Protein AF-A0A357QHJ6-F1 (afdb_monomer_lite)

Foldseek 3Di:
DVVVVVVVVVVVVVVVVVLVVQLVVLQVVLVVCVVVLNLVSSLVSLVSSCVSPPPPLSSLLSNLVSCVSVVVLVVSLVSLVVNVVVDPQLQSLLSSLLVNLVSCVSVLVLVSNLVSLVSSCVSVVPDPVSVVSNVVSVVVVVVVVVVVVVVVVVVVVVVVVVVVVVVVVVVVVVVLPPADQQCPLSAGLVVQQPPDVVHRDQLCPPVDGQSNDQQRVPLPDGPSVQQPDDNPRGDQQCPPPDHRSSDQCSVPPPHGPNRDPPDDDPPPCDPVNVVVVVVVVVVVVVVVVVVVVVVVVVVVVVPPPDDD

pLDDT: mean 79.88, std 16.71, range [33.72, 98.81]

Secondary structure (DSSP, 8-state):
-HHHHHHHHHHHHHHHHHHHHHHHHHHHHHHHHHHTT-HHHHHHHHHHHHHHSTT-HHHHHHHHHHHHHTT-HHHHHHHHHHHHTT---HHHHHHHHHHHHHHHHHTT-HHHHHHHHHHHHHH-TT-HHHHHHHHHHHHHHHHHHHHHHHHHHHHHHHHHHHHHHHHHHHHHHHHS--S--SS-SSS-HHHHTTT-TTS---SS-SSS-GGG-SSSS-SSS-HHHHS-S-TTS---SS-SSS-GGG-TTTT-SSS-GGG-TTS-------HHHHHHHHHHHHHHHHHHHHHHHHHHHHHHHTTS----

Radius of gyration: 40.98 Å; chains: 1; bounding box: 94×73×109 Å

Structure (mmCIF, N/CA/C/O backbone):
data_AF-A0A357QHJ6-F1
#
_entry.id   AF-A0A357QHJ6-F1
#
loop_
_atom_site.group_PDB
_atom_site.id
_atom_site.type_symbol
_atom_site.label_atom_id
_atom_site.label_alt_id
_atom_site.label_comp_id
_atom_site.label_asym_id
_atom_site.label_entity_id
_atom_site.label_seq_id
_atom_site.pdbx_PDB_ins_code
_atom_site.Cartn_x
_atom_site.Cartn_y
_atom_site.Cartn_z
_atom_site.occupancy
_atom_site.B_iso_or_equiv
_atom_site.auth_seq_id
_atom_site.auth_comp_id
_atom_site.auth_asym_id
_atom_site.auth_atom_id
_atom_site.pdbx_PDB_model_num
ATOM 1 N N . MET A 1 1 ? 52.904 4.793 -40.385 1.00 62.16 1 MET A N 1
ATOM 2 C CA . MET A 1 1 ? 52.151 4.648 -39.116 1.00 62.16 1 MET A CA 1
ATOM 3 C C . MET A 1 1 ? 50.707 5.133 -39.226 1.00 62.16 1 MET A C 1
ATOM 5 O O . MET A 1 1 ? 49.830 4.378 -38.830 1.00 62.16 1 MET A O 1
ATOM 9 N N . ALA A 1 2 ? 50.436 6.281 -39.861 1.00 68.69 2 ALA A N 1
ATOM 10 C CA . ALA A 1 2 ? 49.073 6.803 -40.048 1.00 68.69 2 ALA A CA 1
ATOM 11 C C . ALA A 1 2 ? 48.086 5.807 -40.700 1.00 68.69 2 ALA A C 1
ATOM 13 O O . ALA A 1 2 ? 46.990 5.613 -40.194 1.00 68.69 2 ALA A O 1
ATOM 14 N N . MET A 1 3 ? 48.478 5.091 -41.762 1.00 70.38 3 MET A N 1
ATOM 15 C CA . MET A 1 3 ? 47.578 4.156 -42.465 1.00 70.38 3 MET A CA 1
ATOM 16 C C . MET A 1 3 ? 47.103 2.976 -41.588 1.00 70.38 3 MET A C 1
ATOM 18 O O . MET A 1 3 ? 45.950 2.571 -41.680 1.00 70.38 3 MET A O 1
ATOM 22 N N . LYS A 1 4 ? 47.947 2.470 -40.671 1.00 66.50 4 LYS A N 1
ATOM 23 C CA . LYS A 1 4 ? 47.555 1.425 -39.703 1.00 66.50 4 LYS A CA 1
ATOM 24 C C . LYS A 1 4 ? 46.613 1.964 -38.619 1.00 66.50 4 LYS A C 1
ATOM 26 O O . LYS A 1 4 ? 45.726 1.236 -38.194 1.00 66.50 4 LYS A O 1
ATOM 31 N N . GLN A 1 5 ? 46.767 3.228 -38.213 1.00 63.03 5 GLN A N 1
ATOM 32 C CA . GLN A 1 5 ? 45.851 3.889 -37.273 1.00 63.03 5 GLN A CA 1
ATOM 33 C C . GLN A 1 5 ? 44.469 4.122 -37.898 1.00 63.03 5 GLN A C 1
ATOM 35 O O . GLN A 1 5 ? 43.466 3.855 -37.249 1.00 63.03 5 GLN A O 1
ATOM 40 N N . TRP A 1 6 ? 44.399 4.521 -39.172 1.00 74.12 6 TRP A N 1
ATOM 41 C CA . TRP A 1 6 ? 43.128 4.657 -39.895 1.00 74.12 6 TRP A CA 1
ATOM 42 C C . TRP A 1 6 ? 42.416 3.318 -40.096 1.00 74.12 6 TRP A C 1
ATOM 44 O O . TRP A 1 6 ? 41.213 3.243 -39.874 1.00 74.12 6 TRP A O 1
ATOM 54 N N . ILE A 1 7 ? 43.145 2.247 -40.431 1.00 74.31 7 ILE A N 1
ATOM 55 C CA . ILE A 1 7 ? 42.564 0.896 -40.513 1.00 74.31 7 ILE A CA 1
ATOM 56 C C . ILE A 1 7 ? 42.003 0.472 -39.151 1.00 74.31 7 ILE A C 1
ATOM 58 O O . ILE A 1 7 ? 40.883 -0.017 -39.093 1.00 74.31 7 ILE A O 1
ATOM 62 N N . PHE A 1 8 ? 42.724 0.716 -38.052 1.00 71.25 8 PHE A N 1
ATOM 63 C CA . PHE A 1 8 ? 42.257 0.373 -36.704 1.00 71.25 8 PHE A CA 1
ATOM 64 C C . PHE A 1 8 ? 41.020 1.184 -36.279 1.00 71.25 8 PHE A C 1
ATOM 66 O O . PHE A 1 8 ? 40.093 0.630 -35.695 1.00 71.25 8 PHE A O 1
ATOM 73 N N . ILE A 1 9 ? 40.964 2.477 -36.623 1.00 70.69 9 ILE A N 1
ATOM 74 C CA . ILE A 1 9 ? 39.802 3.348 -36.374 1.00 70.69 9 ILE A CA 1
ATOM 75 C C . ILE A 1 9 ? 38.593 2.901 -37.212 1.00 70.69 9 ILE A C 1
ATOM 77 O O . ILE A 1 9 ? 37.491 2.797 -36.682 1.00 70.69 9 ILE A O 1
ATOM 81 N N . ILE A 1 10 ? 38.780 2.568 -38.492 1.00 70.19 10 ILE A N 1
ATOM 82 C CA . ILE A 1 10 ? 37.709 2.059 -39.367 1.00 70.19 10 ILE A CA 1
ATOM 83 C C . ILE A 1 10 ? 37.192 0.698 -38.867 1.00 70.19 10 ILE A C 1
ATOM 85 O O . ILE A 1 10 ? 35.985 0.451 -38.871 1.00 70.19 10 ILE A O 1
ATOM 89 N N . LEU A 1 11 ? 38.080 -0.172 -38.379 1.00 63.56 11 LEU A N 1
ATOM 90 C CA . LEU A 1 11 ? 37.726 -1.487 -37.834 1.00 63.56 11 LEU A CA 1
ATOM 91 C C . LEU A 1 11 ? 36.981 -1.368 -36.485 1.00 63.56 11 LEU A C 1
ATOM 93 O O . LEU A 1 11 ? 36.011 -2.082 -36.252 1.00 63.56 11 LEU A O 1
ATOM 97 N N . MET A 1 12 ? 37.339 -0.389 -35.646 1.00 60.22 12 MET A N 1
ATOM 98 C CA . MET A 1 12 ? 36.580 -0.008 -3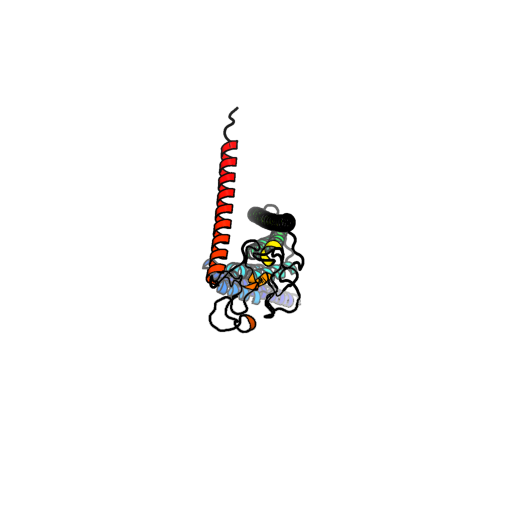4.441 1.00 60.22 12 MET A CA 1
ATOM 99 C C . MET A 1 12 ? 35.186 0.562 -34.766 1.00 60.22 12 MET A C 1
ATOM 101 O O . MET A 1 12 ? 34.197 0.166 -34.151 1.00 60.22 12 MET A O 1
ATOM 105 N N . ILE A 1 13 ? 35.075 1.465 -35.748 1.00 60.78 13 ILE A N 1
ATOM 106 C CA . ILE A 1 13 ? 33.793 2.083 -36.143 1.00 60.78 13 ILE A CA 1
ATOM 107 C C . ILE A 1 13 ? 32.835 1.039 -36.738 1.00 60.78 13 ILE A C 1
ATOM 109 O O . ILE A 1 13 ? 31.635 1.047 -36.444 1.00 60.78 13 ILE A O 1
ATOM 113 N N . THR A 1 14 ? 33.351 0.114 -37.548 1.00 61.22 14 THR A N 1
ATOM 114 C CA . THR A 1 14 ? 32.551 -0.979 -38.122 1.00 61.22 14 THR A CA 1
ATOM 115 C C . THR A 1 14 ? 32.105 -1.981 -37.057 1.00 61.22 14 THR A C 1
ATOM 117 O O . THR A 1 14 ? 30.937 -2.364 -37.067 1.00 61.22 14 THR A O 1
ATOM 120 N N . ALA A 1 15 ? 32.954 -2.318 -36.079 1.00 60.72 15 ALA A N 1
ATOM 121 C CA . ALA A 1 15 ? 32.565 -3.157 -34.944 1.00 60.72 15 ALA A CA 1
ATOM 122 C C . ALA A 1 15 ? 31.432 -2.524 -34.109 1.00 60.72 15 ALA A C 1
ATOM 124 O O . ALA A 1 15 ? 30.408 -3.169 -33.889 1.00 60.72 15 ALA A O 1
ATOM 125 N N . CYS A 1 16 ? 31.538 -1.239 -33.738 1.00 58.19 16 CYS A N 1
ATOM 126 C CA . CYS A 1 16 ? 30.470 -0.521 -33.020 1.00 58.19 16 CYS A CA 1
ATOM 127 C C . CYS A 1 16 ? 29.138 -0.484 -33.792 1.00 58.19 16 CYS A C 1
ATOM 129 O O . CYS A 1 16 ? 28.062 -0.545 -33.195 1.00 58.19 16 CYS A O 1
ATOM 131 N N . SER A 1 17 ? 29.201 -0.409 -35.124 1.00 60.88 17 SER A N 1
ATOM 132 C CA . SER A 1 17 ? 28.013 -0.360 -35.982 1.00 60.88 17 SER A CA 1
ATOM 133 C C . SER A 1 17 ? 27.247 -1.687 -36.013 1.00 60.88 17 SER A C 1
ATOM 135 O O . SER A 1 17 ? 26.026 -1.676 -36.145 1.00 60.88 17 SER A O 1
ATOM 137 N N . VAL A 1 18 ? 27.936 -2.823 -35.860 1.00 63.22 18 VAL A N 1
ATOM 138 C CA . VAL A 1 18 ? 27.316 -4.158 -35.863 1.00 63.22 18 VAL A CA 1
ATOM 139 C C . VAL A 1 18 ? 26.627 -4.453 -34.524 1.00 63.22 18 VAL A C 1
ATOM 141 O O . VAL A 1 18 ? 25.472 -4.875 -34.526 1.00 63.22 18 VAL A O 1
ATOM 144 N N . PHE A 1 19 ? 27.260 -4.141 -33.385 1.00 61.75 19 PHE A N 1
ATOM 145 C CA . PHE A 1 19 ? 26.634 -4.307 -32.059 1.00 61.75 19 PHE A CA 1
ATOM 146 C C . PHE A 1 19 ? 25.349 -3.475 -31.912 1.00 61.75 19 PHE A C 1
ATOM 148 O O . PHE A 1 19 ? 24.326 -3.968 -31.437 1.00 61.75 19 PHE A O 1
ATOM 155 N N . SER A 1 20 ? 25.348 -2.237 -32.420 1.00 71.69 20 SER A N 1
ATOM 156 C CA . SER A 1 20 ? 24.156 -1.376 -32.400 1.00 71.69 20 SER A CA 1
ATOM 157 C C . SER A 1 20 ? 22.982 -1.917 -33.236 1.00 71.69 20 SER A C 1
ATOM 159 O O . SER A 1 20 ? 21.839 -1.521 -32.995 1.00 71.69 20 SER A O 1
ATOM 161 N N . GLN A 1 21 ? 23.226 -2.791 -34.220 1.00 79.25 21 GLN A N 1
ATOM 162 C CA . GLN A 1 21 ? 22.167 -3.391 -35.041 1.00 79.25 21 GLN A CA 1
ATOM 163 C C . GLN A 1 21 ? 21.488 -4.575 -34.341 1.00 79.25 21 GLN A C 1
ATOM 165 O O . GLN A 1 21 ? 20.266 -4.718 -34.446 1.00 79.25 21 GLN A O 1
ATOM 170 N N . TY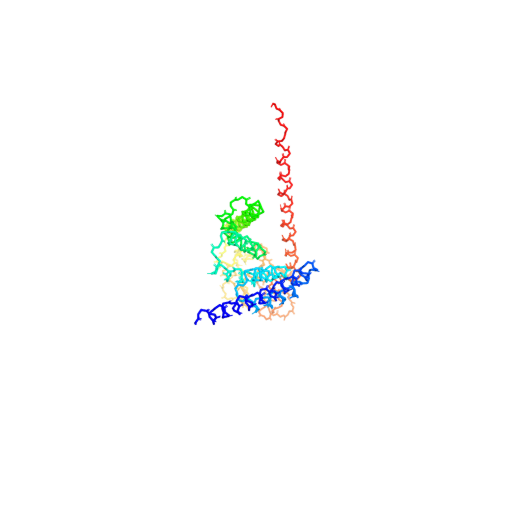R A 1 22 ? 22.246 -5.395 -33.605 1.00 86.19 22 TYR A N 1
ATOM 171 C CA . TYR A 1 22 ? 21.694 -6.529 -32.855 1.00 86.19 22 TYR A CA 1
ATOM 172 C C . TYR A 1 22 ? 20.843 -6.073 -31.664 1.00 86.19 22 TYR A C 1
ATOM 174 O O . TYR A 1 22 ? 19.712 -6.545 -31.533 1.00 86.19 22 TYR A O 1
ATOM 182 N N . GLU A 1 23 ? 21.305 -5.077 -30.894 1.00 93.06 23 GLU A N 1
ATOM 183 C CA . GLU A 1 23 ? 20.512 -4.417 -29.840 1.00 93.06 23 GLU A CA 1
ATOM 184 C C . GLU A 1 23 ? 19.134 -3.998 -30.378 1.00 93.06 23 GLU A C 1
ATOM 186 O O . GLU A 1 23 ? 18.089 -4.416 -29.876 1.00 93.06 23 GLU A O 1
ATOM 191 N N . ARG A 1 24 ? 19.124 -3.196 -31.449 1.00 94.81 24 ARG A N 1
ATOM 192 C CA . ARG A 1 24 ? 17.893 -2.628 -32.008 1.00 94.81 24 ARG A CA 1
ATOM 193 C C . ARG A 1 24 ? 16.955 -3.712 -32.546 1.00 94.81 24 ARG A C 1
ATOM 195 O O . ARG A 1 24 ? 15.738 -3.596 -32.418 1.00 94.81 24 ARG A O 1
ATOM 202 N N . LYS A 1 25 ? 17.502 -4.791 -33.117 1.00 96.75 25 LYS A N 1
ATOM 203 C CA . LYS A 1 25 ? 16.719 -5.953 -33.560 1.00 96.75 25 LYS A CA 1
ATOM 204 C C . LYS A 1 25 ? 15.999 -6.622 -32.389 1.00 96.75 25 LYS A C 1
ATOM 206 O O . LYS A 1 25 ? 14.823 -6.959 -32.526 1.00 96.75 25 LYS A O 1
ATOM 211 N N . TYR A 1 26 ? 16.680 -6.818 -31.262 1.00 98.25 26 TYR A N 1
ATOM 212 C CA . TYR A 1 26 ? 16.070 -7.404 -30.071 1.00 98.25 26 TYR A CA 1
ATOM 213 C C . TYR A 1 26 ? 15.054 -6.467 -29.414 1.00 98.25 26 TYR A C 1
ATOM 215 O O . TYR A 1 26 ? 13.971 -6.934 -29.071 1.00 98.25 26 TYR A O 1
ATOM 223 N N . ILE A 1 27 ? 15.323 -5.158 -29.350 1.00 98.19 27 ILE A N 1
ATOM 224 C CA . ILE A 1 27 ? 14.338 -4.160 -28.893 1.00 98.19 27 ILE A CA 1
ATOM 225 C C . ILE A 1 27 ? 13.070 -4.225 -29.748 1.00 98.19 27 ILE A C 1
ATOM 227 O O . ILE A 1 27 ? 11.980 -4.353 -29.204 1.00 98.19 27 ILE A O 1
ATOM 231 N N . ASN A 1 28 ? 13.193 -4.219 -31.078 1.00 98.19 28 ASN A N 1
ATOM 232 C CA . ASN A 1 28 ? 12.030 -4.273 -31.967 1.00 98.19 28 ASN A CA 1
ATOM 233 C C . ASN A 1 28 ? 11.194 -5.543 -31.761 1.00 98.19 28 ASN A C 1
ATOM 235 O O . ASN A 1 28 ? 9.967 -5.467 -31.730 1.00 98.19 28 ASN A O 1
ATOM 239 N N . LYS A 1 29 ? 11.849 -6.700 -31.585 1.00 98.44 29 LYS A N 1
ATOM 240 C CA . LYS A 1 29 ? 11.155 -7.951 -31.247 1.00 98.44 29 LYS A CA 1
ATOM 241 C C . LYS A 1 29 ? 10.467 -7.862 -29.889 1.00 98.44 29 LYS A C 1
ATOM 243 O O . LYS A 1 29 ? 9.306 -8.236 -29.784 1.00 98.44 29 LYS A O 1
ATOM 248 N N . GLY A 1 30 ? 11.147 -7.342 -28.869 1.00 98.56 30 GLY A N 1
ATOM 249 C CA . GLY A 1 30 ? 10.549 -7.123 -27.553 1.00 98.56 30 GLY A CA 1
ATOM 250 C C . GLY A 1 30 ? 9.297 -6.250 -27.637 1.00 98.56 30 GLY A C 1
ATOM 251 O O . GLY A 1 30 ? 8.257 -6.622 -27.102 1.00 98.56 30 GLY A O 1
ATOM 252 N N . THR A 1 31 ? 9.353 -5.156 -28.400 1.00 98.44 31 THR A N 1
ATOM 253 C CA . THR A 1 31 ? 8.215 -4.255 -28.636 1.00 98.44 31 THR A CA 1
ATOM 254 C C . THR A 1 31 ? 7.070 -4.954 -29.362 1.00 98.44 31 THR A C 1
ATOM 256 O O . THR A 1 31 ? 5.906 -4.732 -29.034 1.00 98.44 31 THR A O 1
ATOM 259 N N . GLU A 1 32 ? 7.371 -5.837 -30.316 1.00 98.56 32 GLU A N 1
ATOM 260 C CA . GLU A 1 32 ? 6.359 -6.652 -30.990 1.00 98.56 32 GLU A CA 1
ATOM 261 C C . GLU A 1 32 ? 5.598 -7.546 -29.998 1.00 98.56 32 GLU A C 1
ATOM 263 O O . GLU A 1 32 ? 4.366 -7.537 -29.991 1.00 98.56 32 GLU A O 1
ATOM 268 N N . TYR A 1 33 ? 6.308 -8.281 -29.136 1.00 98.75 33 TYR A N 1
ATOM 269 C CA . TYR A 1 33 ? 5.683 -9.115 -28.100 1.00 98.75 33 TYR A CA 1
ATOM 270 C C . TYR A 1 33 ? 4.936 -8.277 -27.058 1.00 98.75 33 TYR A C 1
ATOM 272 O O . TYR A 1 33 ? 3.811 -8.616 -26.692 1.00 98.75 33 TYR A O 1
ATOM 280 N N . TYR A 1 34 ? 5.498 -7.134 -26.659 1.00 98.38 34 TYR A N 1
ATOM 281 C CA . TYR A 1 34 ? 4.863 -6.205 -25.726 1.00 98.38 34 TYR A CA 1
ATOM 282 C C . TYR A 1 34 ? 3.515 -5.710 -26.263 1.00 98.38 34 TYR A C 1
ATOM 284 O O . TYR A 1 34 ? 2.516 -5.721 -25.548 1.00 98.38 34 TYR A O 1
ATOM 292 N N . ASN A 1 35 ? 3.454 -5.344 -27.546 1.00 97.88 35 ASN A N 1
ATOM 293 C CA . ASN A 1 35 ? 2.220 -4.898 -28.196 1.00 97.88 35 ASN A CA 1
ATOM 294 C C . ASN A 1 35 ? 1.188 -6.025 -28.364 1.00 97.88 35 ASN A C 1
ATOM 296 O O . ASN A 1 35 ? -0.008 -5.749 -28.413 1.00 97.88 35 ASN A O 1
ATOM 300 N N . LYS A 1 36 ? 1.632 -7.287 -28.426 1.00 98.38 36 LYS A N 1
ATOM 301 C CA . LYS A 1 36 ? 0.752 -8.470 -28.388 1.00 98.38 36 LYS A CA 1
ATOM 302 C C . LYS A 1 36 ? 0.259 -8.805 -26.974 1.00 98.38 36 LYS A C 1
ATOM 304 O O . LYS A 1 36 ? -0.586 -9.683 -26.832 1.00 98.38 36 LYS A O 1
ATOM 309 N N . GLY A 1 37 ? 0.773 -8.129 -25.944 1.00 96.50 37 GLY A N 1
ATOM 310 C CA . GLY A 1 37 ? 0.470 -8.407 -24.540 1.00 96.50 37 GLY A CA 1
ATOM 311 C C . GLY A 1 37 ? 1.278 -9.557 -23.934 1.00 96.50 37 GLY A C 1
ATOM 312 O O . GLY A 1 37 ? 1.069 -9.901 -22.774 1.00 96.50 37 GLY A O 1
ATOM 313 N N . ASP A 1 38 ? 2.218 -10.144 -24.680 1.00 98.44 38 ASP A N 1
ATOM 314 C CA . ASP A 1 38 ? 3.123 -11.170 -24.162 1.00 98.44 38 ASP A CA 1
ATOM 315 C C . ASP A 1 38 ? 4.344 -10.502 -23.524 1.00 98.44 38 ASP A C 1
ATOM 317 O O . ASP A 1 38 ? 5.435 -10.385 -24.091 1.00 98.44 38 ASP A O 1
ATOM 321 N N . PHE A 1 39 ? 4.119 -9.980 -22.323 1.00 98.25 39 PHE A N 1
ATOM 322 C CA . PHE A 1 39 ? 5.106 -9.184 -21.603 1.00 98.25 39 PHE A CA 1
ATOM 323 C C . PHE A 1 39 ? 6.309 -10.005 -21.130 1.00 98.25 39 PHE A C 1
ATOM 325 O O . PHE A 1 39 ? 7.402 -9.458 -20.997 1.00 98.25 39 PHE A O 1
ATOM 332 N N . LYS A 1 40 ? 6.139 -11.316 -20.927 1.00 98.62 40 LYS A N 1
ATOM 333 C CA . LYS A 1 40 ? 7.227 -12.209 -20.519 1.00 98.62 40 LYS A CA 1
ATOM 334 C C . LYS A 1 40 ? 8.214 -12.434 -21.666 1.00 98.62 40 LYS A C 1
ATOM 336 O O . LYS A 1 40 ? 9.426 -12.332 -21.470 1.00 98.62 40 LYS A O 1
ATOM 341 N N . GLU A 1 41 ? 7.714 -12.677 -22.877 1.00 98.44 41 GLU A N 1
ATOM 342 C CA . GLU A 1 41 ? 8.573 -12.768 -24.062 1.00 98.44 41 GLU A CA 1
ATOM 343 C C . GLU A 1 41 ? 9.188 -11.415 -24.427 1.00 98.44 41 GLU A C 1
ATOM 345 O O . GLU A 1 41 ? 10.357 -11.359 -24.822 1.00 98.44 41 GLU A O 1
ATOM 350 N N . ALA A 1 42 ? 8.438 -10.322 -24.243 1.00 98.75 42 ALA A N 1
ATOM 351 C CA . ALA A 1 42 ? 8.959 -8.971 -24.411 1.00 98.75 42 ALA A CA 1
ATOM 352 C C . ALA A 1 42 ? 10.176 -8.731 -23.508 1.00 98.75 42 ALA A C 1
ATOM 354 O O . ALA A 1 42 ? 11.248 -8.376 -23.999 1.00 98.75 42 ALA A O 1
ATOM 355 N N . GLU A 1 43 ? 10.038 -9.015 -22.209 1.00 98.69 43 GLU A N 1
ATOM 356 C CA . GLU A 1 43 ? 11.118 -8.923 -21.229 1.00 98.69 43 GLU A CA 1
ATOM 357 C C . GLU A 1 43 ? 12.336 -9.750 -21.648 1.00 98.69 43 GLU A C 1
ATOM 359 O O . GLU A 1 43 ? 13.457 -9.237 -21.632 1.00 98.69 43 GLU A O 1
ATOM 364 N N . ARG A 1 44 ? 12.133 -11.003 -22.081 1.00 98.69 44 ARG A N 1
ATOM 365 C CA . ARG A 1 44 ? 13.230 -11.861 -22.549 1.00 98.69 44 ARG A CA 1
ATOM 366 C C . ARG A 1 44 ? 13.998 -11.206 -23.696 1.00 98.69 44 ARG A C 1
ATOM 368 O O . ARG A 1 44 ? 15.225 -11.180 -23.672 1.00 98.69 44 ARG A O 1
ATOM 375 N N . TYR A 1 45 ? 13.304 -10.665 -24.695 1.00 98.69 45 TYR A N 1
ATOM 376 C CA . TYR A 1 45 ? 13.962 -9.994 -25.817 1.00 98.69 45 TYR A CA 1
ATOM 377 C C . TYR A 1 45 ? 14.656 -8.694 -25.412 1.00 98.69 45 TYR A C 1
ATOM 379 O O . TYR A 1 45 ? 15.747 -8.417 -25.906 1.00 98.69 45 TYR A O 1
ATOM 387 N N . TYR A 1 46 ? 14.095 -7.922 -24.485 1.00 98.62 46 TYR A N 1
ATOM 388 C CA . TYR A 1 46 ? 14.788 -6.747 -23.964 1.00 98.62 46 TYR A CA 1
ATOM 389 C C . TYR A 1 46 ? 16.034 -7.117 -23.144 1.00 98.62 46 TYR A C 1
ATOM 391 O O . TYR A 1 46 ? 17.037 -6.412 -23.225 1.00 98.62 46 TYR A O 1
ATOM 399 N N . ARG A 1 47 ? 16.034 -8.248 -22.426 1.00 98.31 47 ARG A N 1
ATOM 400 C CA . ARG A 1 47 ? 17.240 -8.779 -21.763 1.00 98.31 47 ARG A CA 1
ATOM 401 C C . ARG A 1 47 ? 18.321 -9.163 -22.770 1.00 98.31 47 ARG A C 1
ATOM 403 O O . ARG A 1 47 ? 19.457 -8.747 -22.590 1.00 98.31 47 ARG A O 1
ATOM 410 N N . LEU A 1 48 ? 17.956 -9.827 -23.871 1.00 97.81 48 LEU A N 1
ATOM 411 C CA . LEU A 1 48 ? 18.889 -10.090 -24.977 1.00 97.81 48 LEU A CA 1
ATOM 412 C C . LEU A 1 48 ? 19.459 -8.786 -25.564 1.00 97.81 48 LEU A C 1
ATOM 414 O O . LEU A 1 48 ? 20.647 -8.704 -25.849 1.00 97.81 48 LEU A O 1
ATOM 418 N N . ALA A 1 49 ? 18.649 -7.730 -25.699 1.00 97.44 49 ALA A N 1
ATOM 419 C CA . ALA A 1 49 ? 19.155 -6.428 -26.143 1.00 97.44 49 ALA A CA 1
ATOM 420 C C . ALA A 1 49 ? 20.184 -5.824 -25.167 1.00 97.44 49 ALA A C 1
ATOM 422 O O . ALA A 1 49 ? 21.149 -5.196 -25.602 1.00 97.44 49 ALA A O 1
ATOM 423 N N . LEU A 1 50 ? 19.985 -6.021 -23.860 1.00 95.06 50 LEU A N 1
ATOM 424 C CA . LEU A 1 50 ? 20.900 -5.556 -22.819 1.00 95.06 50 LEU A CA 1
ATOM 425 C C . LEU A 1 50 ? 22.191 -6.393 -22.752 1.00 95.06 50 LEU A C 1
ATOM 427 O O . LEU A 1 50 ? 23.237 -5.845 -22.414 1.00 95.06 50 LEU A O 1
ATOM 431 N N . GLU A 1 51 ? 22.137 -7.682 -23.104 1.00 95.44 51 GLU A N 1
ATOM 432 C CA . GLU A 1 51 ? 23.323 -8.537 -23.276 1.00 95.44 51 GLU A CA 1
ATOM 433 C C . GLU A 1 51 ? 24.200 -8.058 -24.442 1.00 95.44 51 GLU A C 1
ATOM 435 O O . GLU A 1 51 ? 25.417 -7.967 -24.297 1.00 95.44 51 GLU A O 1
ATOM 440 N N . GLU A 1 52 ? 23.589 -7.681 -25.572 1.00 94.12 52 GLU A N 1
ATOM 441 C CA . GLU A 1 52 ? 24.315 -7.134 -26.731 1.00 94.12 52 GLU A CA 1
ATOM 442 C C . GLU A 1 52 ? 24.917 -5.753 -26.452 1.00 94.12 52 GLU A C 1
ATOM 444 O O . GLU A 1 52 ? 26.001 -5.419 -26.936 1.00 94.12 52 GLU A O 1
ATOM 449 N N . LYS A 1 53 ? 24.205 -4.925 -25.681 1.00 93.62 53 LYS A N 1
ATOM 450 C CA . LYS A 1 53 ? 24.675 -3.598 -25.287 1.00 93.62 53 LYS A CA 1
ATOM 451 C C . LYS A 1 53 ? 24.388 -3.325 -23.813 1.00 93.62 53 LYS A C 1
ATOM 453 O O . LYS A 1 53 ? 23.348 -2.738 -23.476 1.00 93.62 53 LYS A O 1
ATOM 458 N N . PRO A 1 54 ? 25.352 -3.660 -22.941 1.00 91.06 54 PRO A N 1
ATOM 459 C CA . PRO A 1 54 ? 25.291 -3.297 -21.536 1.00 91.06 54 PRO A CA 1
ATOM 460 C C . PRO A 1 54 ? 25.098 -1.784 -21.380 1.00 91.06 54 PRO A C 1
ATOM 462 O O . PRO A 1 54 ? 25.765 -0.985 -22.038 1.00 91.06 54 PRO A O 1
ATOM 465 N N . GLY A 1 55 ? 24.150 -1.381 -20.534 1.00 89.75 55 GLY A N 1
ATOM 466 C CA . GLY A 1 55 ? 23.809 0.031 -20.327 1.00 89.75 55 GLY A CA 1
ATOM 467 C C . GLY A 1 55 ? 22.840 0.629 -21.356 1.00 89.75 55 GLY A C 1
ATOM 468 O O . GLY A 1 55 ? 22.645 1.846 -21.366 1.00 89.75 55 GLY A O 1
ATOM 469 N N . SER A 1 56 ? 22.205 -0.180 -22.216 1.00 93.75 56 SER A N 1
ATOM 470 C CA . SER A 1 56 ? 21.091 0.295 -23.046 1.00 93.75 56 SER A CA 1
ATOM 471 C C . SER A 1 56 ? 19.916 0.757 -22.175 1.00 93.75 56 SER A C 1
ATOM 473 O O . SER A 1 56 ? 19.191 -0.050 -21.588 1.00 93.75 56 SER A O 1
ATOM 475 N N . PHE A 1 57 ? 19.715 2.077 -22.113 1.00 95.12 57 PHE A N 1
ATOM 476 C CA . PHE A 1 57 ? 18.606 2.681 -21.376 1.00 95.12 57 PHE A CA 1
ATOM 477 C C . PHE A 1 57 ? 17.252 2.185 -21.885 1.00 95.12 57 PHE A C 1
ATOM 479 O O . PHE A 1 57 ? 16.383 1.858 -21.088 1.00 95.12 57 PHE A O 1
ATOM 486 N N . GLU A 1 58 ? 17.069 2.124 -23.207 1.00 95.94 58 GLU A N 1
ATOM 487 C CA . GLU A 1 58 ? 15.804 1.707 -23.817 1.00 95.94 58 GLU A CA 1
ATOM 488 C C . GLU A 1 58 ? 15.475 0.251 -23.479 1.00 95.94 58 GLU A C 1
ATOM 490 O O . GLU A 1 58 ? 14.359 -0.031 -23.047 1.00 95.94 58 GLU A O 1
ATOM 495 N N . ALA A 1 59 ? 16.451 -0.656 -23.588 1.00 97.44 59 ALA A N 1
ATOM 496 C CA . ALA A 1 59 ? 16.260 -2.052 -23.210 1.00 97.44 59 ALA A CA 1
ATOM 497 C C . ALA A 1 59 ? 15.912 -2.190 -21.719 1.00 97.44 59 ALA A C 1
ATOM 499 O O . ALA A 1 59 ? 14.917 -2.824 -21.378 1.00 97.44 59 ALA A O 1
ATOM 500 N N . SER A 1 60 ? 16.680 -1.547 -20.833 1.00 97.88 60 SER A N 1
ATOM 501 C CA . SER A 1 60 ? 16.448 -1.602 -19.383 1.00 97.88 60 SER A CA 1
ATOM 502 C C . SER A 1 60 ? 15.091 -1.005 -18.982 1.00 97.88 60 SER A C 1
ATOM 504 O O . SER A 1 60 ? 14.338 -1.623 -18.230 1.00 97.88 60 SER A O 1
ATOM 506 N N . TYR A 1 61 ? 14.716 0.133 -19.570 1.00 98.25 61 TYR A N 1
ATOM 507 C CA . TYR A 1 61 ? 13.417 0.764 -19.344 1.00 98.25 61 TYR A CA 1
ATOM 508 C C . TYR A 1 61 ? 12.261 -0.132 -19.807 1.00 98.25 61 TYR A C 1
ATOM 510 O O . TYR A 1 61 ? 11.232 -0.245 -19.142 1.00 98.25 61 TYR A O 1
ATOM 518 N N . ASN A 1 62 ? 12.429 -0.810 -20.942 1.00 98.50 62 ASN A N 1
ATOM 519 C CA . ASN A 1 62 ? 11.412 -1.704 -21.474 1.00 98.50 62 ASN A CA 1
ATOM 520 C C . ASN A 1 62 ? 11.307 -3.031 -20.695 1.00 98.50 62 ASN A C 1
ATOM 522 O O . ASN A 1 62 ? 10.208 -3.583 -20.611 1.00 98.50 62 ASN A O 1
ATOM 526 N N . ILE A 1 63 ? 12.387 -3.515 -20.064 1.00 98.69 63 ILE A N 1
ATOM 527 C CA . ILE A 1 63 ? 12.333 -4.612 -19.073 1.00 98.69 63 ILE A CA 1
ATOM 528 C C . ILE A 1 63 ? 11.443 -4.198 -17.900 1.00 98.69 63 ILE A C 1
ATOM 530 O O . ILE A 1 63 ? 10.490 -4.906 -17.579 1.00 98.69 63 ILE A O 1
ATOM 534 N N . ALA A 1 64 ? 11.705 -3.032 -17.304 1.00 98.50 64 ALA A N 1
ATOM 535 C CA . ALA A 1 64 ? 10.941 -2.532 -16.163 1.00 98.50 64 ALA A CA 1
ATOM 536 C C . ALA A 1 64 ? 9.448 -2.338 -16.501 1.00 98.50 64 ALA A C 1
ATOM 538 O O . ALA A 1 64 ? 8.576 -2.768 -15.746 1.00 98.50 64 ALA A O 1
ATOM 539 N N . ASN A 1 65 ? 9.138 -1.797 -17.684 1.00 98.38 65 ASN A N 1
ATOM 540 C CA . ASN A 1 65 ? 7.760 -1.707 -18.180 1.00 98.38 65 ASN A CA 1
ATOM 541 C C . ASN A 1 65 ? 7.104 -3.069 -18.400 1.00 98.38 65 ASN A C 1
ATOM 543 O O . ASN A 1 65 ? 5.924 -3.246 -18.100 1.00 98.38 65 ASN A O 1
ATOM 547 N N . SER A 1 66 ? 7.849 -4.041 -18.924 1.00 98.62 66 SER A N 1
ATOM 548 C CA . SER A 1 66 ? 7.332 -5.396 -19.121 1.00 98.62 66 SER A CA 1
ATOM 549 C C . SER A 1 66 ? 7.017 -6.059 -17.782 1.00 98.62 66 SER A C 1
ATOM 551 O O . SER A 1 66 ? 5.969 -6.681 -17.654 1.00 98.62 66 SER A O 1
ATOM 553 N N . LEU A 1 67 ? 7.862 -5.871 -16.764 1.00 98.56 67 LEU A N 1
ATOM 554 C CA . LEU A 1 67 ? 7.600 -6.325 -15.393 1.00 98.56 67 LEU A CA 1
ATOM 555 C C . LEU A 1 67 ? 6.355 -5.647 -14.803 1.00 98.56 67 LEU A C 1
ATOM 557 O O . LEU A 1 67 ? 5.479 -6.324 -14.270 1.00 98.56 67 LEU A O 1
ATOM 561 N N . TYR A 1 68 ? 6.212 -4.330 -14.984 1.00 98.31 68 TYR A N 1
ATOM 562 C CA . TYR A 1 68 ? 5.017 -3.597 -14.553 1.00 98.31 68 TYR A CA 1
ATOM 563 C C . TYR A 1 68 ? 3.738 -4.168 -15.180 1.00 98.31 68 TYR A C 1
ATOM 565 O O . TYR A 1 68 ? 2.738 -4.377 -14.495 1.00 98.31 68 TYR A O 1
ATOM 573 N N . LYS A 1 69 ? 3.761 -4.460 -16.485 1.00 97.62 69 LYS A N 1
ATOM 574 C CA . LYS A 1 69 ? 2.614 -5.049 -17.191 1.00 97.62 69 LYS A CA 1
ATOM 575 C C . LYS A 1 69 ? 2.322 -6.497 -16.800 1.00 97.62 69 LYS A C 1
ATOM 577 O O . LYS A 1 69 ? 1.177 -6.919 -16.925 1.00 97.62 69 LYS A O 1
ATOM 582 N N . GLN A 1 70 ? 3.313 -7.227 -16.292 1.00 97.94 70 GLN A N 1
ATOM 583 C CA . GLN A 1 70 ? 3.126 -8.550 -15.687 1.00 97.94 70 GLN A CA 1
ATOM 584 C C . GLN A 1 70 ? 2.512 -8.483 -14.275 1.00 97.94 70 GLN A C 1
ATOM 586 O O . GLN A 1 70 ? 2.167 -9.523 -13.724 1.00 97.94 70 GLN A O 1
ATOM 591 N N . GLY A 1 71 ? 2.363 -7.289 -13.687 1.00 94.50 71 GLY A N 1
ATOM 592 C CA . GLY A 1 71 ? 1.927 -7.115 -12.296 1.00 94.50 71 GLY A CA 1
ATOM 593 C C . GLY A 1 71 ? 3.047 -7.314 -11.270 1.00 94.50 71 GLY A C 1
ATOM 594 O O . GLY A 1 71 ? 2.800 -7.292 -10.070 1.00 94.50 71 GLY A O 1
ATOM 595 N N . GLU A 1 72 ? 4.286 -7.481 -11.732 1.00 97.88 72 GLU A N 1
ATOM 596 C CA . GLU A 1 72 ? 5.482 -7.691 -10.913 1.00 97.88 72 GLU A CA 1
ATOM 597 C C . GLU A 1 72 ? 6.049 -6.329 -10.472 1.00 97.88 72 GLU A C 1
ATOM 599 O O . GLU A 1 72 ? 7.155 -5.926 -10.849 1.00 97.88 72 GLU A O 1
ATOM 604 N N . TYR A 1 73 ? 5.242 -5.566 -9.729 1.00 96.12 73 TYR A N 1
ATOM 605 C CA . TYR A 1 73 ? 5.490 -4.153 -9.427 1.00 96.12 73 TYR A CA 1
ATOM 606 C C . TYR A 1 73 ? 6.748 -3.923 -8.588 1.00 96.12 73 TYR A C 1
ATOM 608 O O . TYR A 1 73 ? 7.477 -2.957 -8.821 1.00 96.12 73 TYR A O 1
ATOM 616 N N . GLU A 1 74 ? 7.041 -4.810 -7.642 1.00 97.25 74 GLU A N 1
ATOM 617 C CA . GLU A 1 74 ? 8.247 -4.760 -6.820 1.00 97.25 74 GLU A CA 1
ATOM 618 C C . GLU A 1 74 ? 9.503 -4.964 -7.679 1.00 97.25 74 GLU A C 1
ATOM 620 O O . GLU A 1 74 ? 10.415 -4.141 -7.627 1.00 97.25 74 GLU A O 1
ATOM 625 N N . LYS A 1 75 ? 9.513 -5.968 -8.568 1.00 98.25 75 LYS A N 1
ATOM 626 C CA . LYS A 1 75 ? 10.633 -6.203 -9.502 1.00 98.25 75 LYS A CA 1
ATOM 627 C C . LYS A 1 75 ? 10.808 -5.049 -10.487 1.00 98.25 75 LYS A C 1
ATOM 629 O O . LYS A 1 75 ? 11.933 -4.673 -10.814 1.00 98.25 75 LYS A O 1
ATOM 634 N N . ALA A 1 76 ? 9.704 -4.471 -10.966 1.00 98.44 76 ALA A N 1
ATOM 635 C CA . ALA A 1 76 ? 9.746 -3.277 -11.806 1.00 98.44 76 ALA A CA 1
ATOM 636 C C . ALA A 1 76 ? 10.361 -2.088 -11.048 1.00 98.44 76 ALA A C 1
ATOM 638 O O . ALA A 1 76 ? 11.193 -1.371 -11.597 1.00 98.44 76 ALA A O 1
ATOM 639 N N . THR A 1 77 ? 9.992 -1.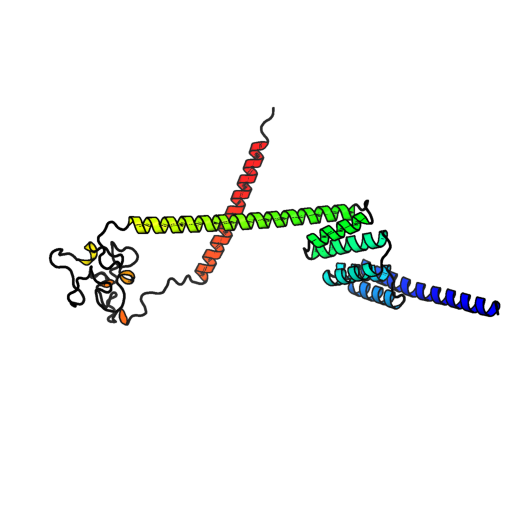911 -9.776 1.00 98.31 77 THR A N 1
ATOM 640 C CA . THR A 1 77 ? 10.538 -0.871 -8.891 1.00 98.31 77 THR A CA 1
ATOM 641 C C . THR A 1 77 ? 12.043 -1.036 -8.693 1.00 98.31 77 THR A C 1
ATOM 643 O O . THR A 1 77 ? 12.787 -0.067 -8.839 1.00 98.31 77 THR A O 1
ATOM 646 N N . GLU A 1 78 ? 12.508 -2.254 -8.413 1.00 97.25 78 GLU A N 1
ATOM 647 C CA . GLU A 1 78 ? 13.937 -2.570 -8.290 1.00 97.25 78 GLU A CA 1
ATOM 648 C C . GLU A 1 78 ? 14.704 -2.233 -9.575 1.00 97.25 78 GLU A C 1
ATOM 650 O O . GLU A 1 78 ? 15.721 -1.535 -9.524 1.00 97.25 78 GLU A O 1
ATOM 655 N N . HIS A 1 79 ? 14.183 -2.645 -10.737 1.00 97.19 79 HIS A N 1
ATOM 656 C CA . HIS A 1 79 ? 14.787 -2.314 -12.031 1.00 97.19 79 HIS A CA 1
ATOM 657 C C . HIS A 1 79 ? 14.852 -0.807 -12.263 1.00 97.19 79 HIS A C 1
ATOM 659 O O . HIS A 1 79 ? 15.924 -0.288 -12.570 1.00 97.19 79 HIS A O 1
ATOM 665 N N . TYR A 1 80 ? 13.755 -0.079 -12.054 1.00 98.25 80 TYR A N 1
ATOM 666 C CA . TYR A 1 80 ? 13.747 1.375 -12.207 1.00 98.25 80 TYR A CA 1
ATOM 667 C C . TYR A 1 80 ? 14.725 2.084 -11.265 1.00 98.25 80 TYR A C 1
ATOM 669 O O . TYR A 1 80 ? 15.407 3.015 -11.691 1.00 98.25 80 TYR A O 1
ATOM 677 N N . ASN A 1 81 ? 14.842 1.637 -10.013 1.00 97.12 81 ASN A N 1
ATOM 678 C CA . ASN A 1 81 ? 15.815 2.195 -9.075 1.00 97.12 81 ASN A CA 1
ATOM 679 C C . ASN A 1 81 ? 17.255 1.969 -9.557 1.00 97.12 81 ASN A C 1
ATOM 681 O O . ASN A 1 81 ? 18.044 2.911 -9.538 1.00 97.12 81 ASN A O 1
ATOM 685 N N . SER A 1 82 ? 17.579 0.784 -10.087 1.00 96.00 82 SER A N 1
ATOM 686 C CA . SER A 1 82 ? 18.913 0.520 -10.655 1.00 96.00 82 SER A CA 1
ATOM 687 C C . SER A 1 82 ? 19.248 1.429 -11.849 1.00 96.00 82 SER A C 1
ATOM 689 O O . SER A 1 82 ? 20.400 1.813 -12.063 1.00 96.00 82 SER A O 1
ATOM 691 N N . MET A 1 83 ? 18.234 1.847 -12.615 1.00 96.56 83 MET A N 1
ATOM 692 C CA . MET A 1 83 ? 18.417 2.789 -13.718 1.00 96.56 83 MET A CA 1
ATOM 693 C C . MET A 1 83 ? 18.748 4.208 -13.242 1.00 96.56 83 MET A C 1
ATOM 695 O O . MET A 1 83 ? 19.421 4.943 -13.970 1.00 96.56 83 MET A O 1
ATOM 699 N N . LEU A 1 84 ? 18.289 4.614 -12.050 1.00 95.25 84 LEU A N 1
ATOM 700 C CA . LEU A 1 84 ? 18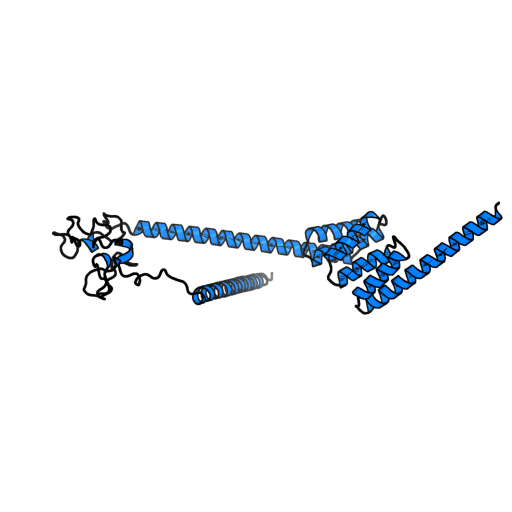.568 5.947 -11.500 1.00 95.25 84 LEU A CA 1
ATOM 701 C C . LEU A 1 84 ? 20.061 6.150 -11.228 1.00 95.25 84 LEU A C 1
ATOM 703 O O . LEU A 1 84 ? 20.560 7.249 -11.451 1.00 95.25 84 LEU A O 1
ATOM 707 N N . GLU A 1 85 ? 20.779 5.100 -10.824 1.00 89.12 85 GLU A N 1
ATOM 708 C CA . GLU A 1 85 ? 22.218 5.160 -10.517 1.00 89.12 85 GLU A CA 1
ATOM 709 C C . GLU A 1 85 ? 23.064 5.593 -11.722 1.00 89.12 85 GLU A C 1
ATOM 711 O O . GLU A 1 85 ? 24.107 6.226 -11.571 1.00 89.12 85 GLU A O 1
ATOM 716 N N . ASN A 1 86 ? 22.591 5.282 -12.932 1.00 86.19 86 ASN A N 1
ATOM 717 C CA . ASN A 1 86 ? 23.328 5.484 -14.178 1.00 86.19 86 ASN A CA 1
ATOM 718 C C . ASN A 1 86 ?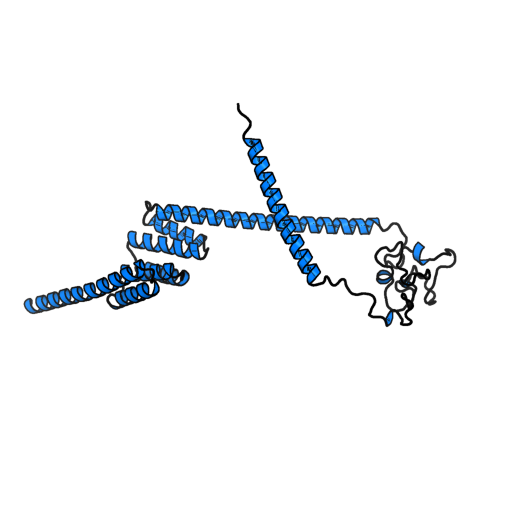 22.678 6.530 -15.105 1.00 86.19 86 ASN A C 1
ATOM 720 O O . ASN A 1 86 ? 23.183 6.795 -16.199 1.00 86.19 86 ASN A O 1
ATOM 724 N N . SER A 1 87 ? 21.559 7.140 -14.698 1.00 87.69 87 SER A N 1
ATOM 725 C CA . SER A 1 87 ? 20.801 8.084 -15.524 1.00 87.69 87 SER A CA 1
ATOM 726 C C . SER A 1 87 ? 21.019 9.532 -15.087 1.00 87.69 87 SER A C 1
ATOM 728 O O . SER A 1 87 ? 20.519 9.966 -14.058 1.00 87.69 87 SER A O 1
ATOM 730 N N . ASN A 1 88 ? 21.659 10.329 -15.945 1.00 87.19 88 ASN A N 1
ATOM 731 C CA . ASN A 1 88 ? 21.894 11.763 -15.703 1.00 87.19 88 ASN A CA 1
ATOM 732 C C . ASN A 1 88 ? 21.033 12.694 -16.580 1.00 87.19 88 ASN A C 1
ATOM 734 O O . ASN A 1 88 ? 21.153 13.917 -16.524 1.00 87.19 88 ASN A O 1
ATOM 738 N N . SER A 1 89 ? 20.172 12.131 -17.430 1.00 94.81 89 SER A N 1
ATOM 739 C CA . SER A 1 89 ? 19.348 12.898 -18.369 1.00 94.81 89 SER A CA 1
ATOM 740 C C . SER A 1 89 ? 18.003 13.254 -17.740 1.00 94.81 89 SER A C 1
ATOM 742 O O . SER A 1 89 ? 17.255 12.358 -17.353 1.00 94.81 89 SER A O 1
ATOM 744 N N . LYS A 1 90 ? 17.657 14.549 -17.685 1.00 96.00 90 LYS A N 1
ATOM 745 C CA . LYS A 1 90 ? 16.366 15.017 -17.140 1.00 96.00 90 LYS A CA 1
ATOM 746 C C . LYS A 1 90 ? 15.155 14.306 -17.773 1.00 96.00 90 LYS A C 1
ATOM 748 O O . LYS A 1 90 ? 14.327 13.809 -17.015 1.00 96.00 90 LYS A O 1
ATOM 753 N N . PRO A 1 91 ? 15.040 14.172 -19.111 1.00 95.94 91 PRO A N 1
ATOM 754 C CA . PRO A 1 91 ? 13.966 13.383 -19.723 1.00 95.94 91 PRO A CA 1
ATOM 755 C C . PRO A 1 91 ? 13.881 11.931 -19.236 1.00 95.94 91 PRO A C 1
ATOM 757 O O . PRO A 1 91 ? 12.785 11.420 -19.015 1.00 95.94 91 PRO A O 1
ATOM 760 N N . ASN A 1 92 ? 15.024 11.270 -19.053 1.00 96.25 92 ASN A N 1
ATOM 761 C CA . ASN A 1 92 ? 15.069 9.882 -18.596 1.00 96.25 92 ASN A CA 1
ATOM 762 C C . ASN A 1 92 ? 14.693 9.769 -17.119 1.00 96.25 92 ASN A C 1
ATOM 764 O O . ASN A 1 92 ? 13.878 8.923 -16.766 1.00 96.25 92 ASN A O 1
ATOM 768 N N . LEU A 1 93 ? 15.223 10.662 -16.280 1.00 98.00 93 LEU A N 1
ATOM 769 C CA . LEU A 1 93 ? 14.854 10.764 -14.870 1.00 98.00 93 LEU A CA 1
ATOM 770 C C . LEU A 1 93 ? 13.352 11.010 -14.715 1.00 98.00 93 LEU A C 1
ATOM 772 O O . LEU A 1 93 ? 12.709 10.334 -13.922 1.00 98.00 93 LEU A O 1
ATOM 776 N N . ALA A 1 94 ? 12.774 11.916 -15.510 1.00 98.19 94 ALA A N 1
ATOM 777 C CA . ALA A 1 94 ? 11.337 12.175 -15.489 1.00 98.19 94 ALA A CA 1
ATOM 778 C C . ALA A 1 94 ? 10.513 10.909 -15.771 1.00 98.19 94 ALA A C 1
ATOM 780 O O . ALA A 1 94 ? 9.582 10.616 -15.028 1.00 98.19 94 ALA A O 1
ATOM 781 N N . ARG A 1 95 ? 10.887 10.143 -16.805 1.00 97.62 95 ARG A N 1
ATOM 782 C CA . ARG A 1 95 ? 10.230 8.877 -17.169 1.00 97.62 95 ARG A CA 1
ATOM 783 C C . ARG A 1 95 ? 10.359 7.820 -16.075 1.00 97.62 95 ARG A C 1
ATOM 785 O O . ARG A 1 95 ? 9.356 7.249 -15.672 1.00 97.62 95 ARG A O 1
ATOM 792 N N . ILE A 1 96 ? 11.571 7.601 -15.561 1.00 98.50 96 ILE A N 1
ATOM 793 C CA . ILE A 1 96 ? 11.811 6.619 -14.494 1.00 98.50 96 ILE A CA 1
ATOM 794 C C . ILE A 1 96 ? 10.987 6.968 -13.252 1.00 98.50 96 ILE A C 1
ATOM 796 O O . ILE A 1 96 ? 10.288 6.117 -12.715 1.00 98.50 96 ILE A O 1
ATOM 800 N N . TYR A 1 97 ? 11.029 8.225 -12.806 1.00 98.75 97 TYR A N 1
ATOM 801 C CA . TYR A 1 97 ? 10.271 8.652 -11.634 1.00 98.75 97 TYR A CA 1
ATOM 802 C C . TYR A 1 97 ? 8.753 8.588 -11.846 1.00 98.75 97 TYR A C 1
ATOM 804 O O . TYR A 1 97 ? 8.028 8.285 -10.900 1.00 98.75 97 TYR A O 1
ATOM 812 N N . HIS A 1 98 ? 8.264 8.844 -13.064 1.00 98.44 98 HIS A N 1
ATOM 813 C CA . HIS A 1 98 ? 6.849 8.673 -13.390 1.00 98.44 98 HIS A CA 1
ATOM 814 C C . HIS A 1 98 ? 6.425 7.214 -13.195 1.00 98.44 98 HIS A C 1
ATOM 816 O O . HIS A 1 98 ? 5.460 6.941 -12.482 1.00 98.44 98 HIS A O 1
ATOM 822 N N . ASP A 1 99 ? 7.179 6.271 -13.762 1.00 98.44 99 ASP A N 1
ATOM 823 C CA . ASP A 1 99 ? 6.828 4.854 -13.677 1.00 98.44 99 ASP A CA 1
ATOM 824 C C . ASP A 1 99 ? 7.092 4.241 -12.302 1.00 98.44 99 ASP A C 1
ATOM 826 O O . ASP A 1 99 ? 6.308 3.405 -11.864 1.00 98.44 99 ASP A O 1
ATOM 830 N N . LEU A 1 100 ? 8.091 4.718 -11.552 1.00 98.62 100 LEU A N 1
ATOM 831 C CA . LEU A 1 100 ? 8.215 4.411 -10.122 1.00 98.62 100 LEU A CA 1
ATOM 832 C C . LEU A 1 100 ? 6.967 4.851 -9.355 1.00 98.62 100 LEU A C 1
ATOM 834 O O . LEU A 1 100 ? 6.440 4.089 -8.547 1.00 98.62 100 LEU A O 1
ATOM 838 N N . GLY A 1 101 ? 6.459 6.054 -9.638 1.00 98.19 101 GLY A N 1
ATOM 839 C CA . GLY A 1 101 ? 5.204 6.537 -9.071 1.00 98.19 101 GLY A CA 1
ATOM 840 C C . GLY A 1 101 ? 4.035 5.605 -9.383 1.00 98.19 101 GLY A C 1
ATOM 841 O O . GLY A 1 101 ? 3.252 5.289 -8.480 1.00 98.19 101 GLY A O 1
ATOM 842 N N . ASN A 1 102 ? 3.961 5.109 -10.623 1.00 96.06 102 ASN A N 1
ATOM 843 C CA . ASN A 1 102 ? 2.957 4.138 -11.056 1.00 96.06 102 ASN A CA 1
ATOM 844 C C . ASN A 1 102 ? 3.112 2.796 -10.321 1.00 96.06 102 ASN A C 1
ATOM 846 O O . ASN A 1 102 ? 2.107 2.245 -9.871 1.00 96.06 102 ASN A O 1
ATOM 850 N N . CYS A 1 103 ? 4.334 2.275 -10.166 1.00 97.12 103 CYS A N 1
ATOM 851 C CA . CYS A 1 103 ? 4.608 1.046 -9.415 1.00 97.12 103 CYS A CA 1
ATOM 852 C C . CYS A 1 103 ? 4.169 1.177 -7.953 1.00 97.12 103 CYS A C 1
ATOM 854 O O . CYS A 1 103 ? 3.380 0.365 -7.471 1.00 97.12 103 CYS A O 1
ATOM 856 N N . TYR A 1 104 ? 4.611 2.234 -7.264 1.00 98.19 104 TYR A N 1
ATOM 857 C CA . TYR A 1 104 ? 4.258 2.482 -5.865 1.00 98.19 104 TYR A CA 1
ATOM 858 C C . TYR A 1 104 ? 2.748 2.645 -5.659 1.00 98.19 104 TYR A C 1
ATOM 860 O O . TYR A 1 104 ? 2.207 2.181 -4.654 1.00 98.19 104 TYR A O 1
ATOM 868 N N . LEU A 1 105 ? 2.047 3.245 -6.628 1.00 89.31 105 LEU A N 1
ATOM 869 C CA . LEU A 1 105 ? 0.593 3.385 -6.583 1.00 89.31 105 LEU A CA 1
ATOM 870 C C . LEU A 1 105 ? -0.118 2.023 -6.610 1.00 89.31 105 LEU A C 1
ATOM 872 O O . LEU A 1 105 ? -1.066 1.825 -5.851 1.00 89.31 105 LEU A O 1
ATOM 876 N N . GLN A 1 106 ? 0.345 1.082 -7.442 1.00 93.25 106 GLN A N 1
ATOM 877 C CA . GLN A 1 106 ? -0.248 -0.260 -7.547 1.00 93.25 106 GLN A CA 1
ATOM 878 C C . GLN A 1 106 ? -0.112 -1.054 -6.245 1.00 93.25 106 GLN A C 1
ATOM 880 O O . GLN A 1 106 ? -1.059 -1.711 -5.816 1.00 93.25 106 GLN A O 1
ATOM 885 N N . VAL A 1 107 ? 1.021 -0.910 -5.555 1.00 92.81 107 VAL A N 1
ATOM 886 C CA . VAL A 1 107 ? 1.273 -1.557 -4.254 1.00 92.81 107 VAL A CA 1
ATOM 887 C C . VAL A 1 107 ? 0.797 -0.717 -3.059 1.00 92.81 107 VAL A C 1
ATOM 889 O O . VAL A 1 107 ? 1.144 -1.003 -1.916 1.00 92.81 107 VAL A O 1
ATOM 892 N N . LYS A 1 108 ? -0.009 0.330 -3.307 1.00 89.44 108 LYS A N 1
ATOM 893 C CA . LYS A 1 108 ? -0.597 1.241 -2.302 1.00 89.44 108 LYS A CA 1
ATOM 894 C C . LYS A 1 108 ? 0.418 1.944 -1.385 1.00 89.44 108 LYS A C 1
ATOM 896 O O . LYS A 1 108 ? 0.055 2.429 -0.315 1.00 89.44 108 LYS A O 1
ATOM 901 N N . LYS A 1 109 ? 1.670 2.071 -1.823 1.00 95.94 109 LYS A N 1
ATOM 902 C CA . LYS A 1 109 ? 2.714 2.884 -1.184 1.00 95.94 109 LYS A CA 1
ATOM 903 C C . LYS A 1 109 ? 2.543 4.348 -1.596 1.00 95.94 109 LYS A C 1
ATOM 905 O O . LYS A 1 109 ? 3.220 4.861 -2.486 1.00 95.94 109 LYS A O 1
ATOM 910 N N . LEU A 1 110 ? 1.509 4.989 -1.043 1.00 90.38 110 LEU A N 1
ATOM 911 C CA . LEU A 1 110 ? 1.020 6.281 -1.539 1.00 90.38 110 LEU A CA 1
ATOM 912 C C . LEU A 1 110 ? 2.022 7.420 -1.337 1.00 90.38 110 LEU A C 1
ATOM 914 O O . LEU A 1 110 ? 2.108 8.301 -2.189 1.00 90.38 110 LEU A O 1
ATOM 918 N N . ASP A 1 111 ? 2.788 7.402 -0.249 1.00 97.88 111 ASP A N 1
ATOM 919 C CA . ASP A 1 111 ? 3.790 8.431 0.031 1.00 97.88 111 ASP A CA 1
ATOM 920 C C . ASP A 1 111 ? 4.963 8.372 -0.949 1.00 97.88 111 ASP A C 1
ATOM 922 O O . ASP A 1 111 ? 5.336 9.388 -1.543 1.00 97.88 111 ASP A O 1
ATOM 926 N N . GLU A 1 112 ? 5.483 7.174 -1.199 1.00 98.38 112 GLU A N 1
ATOM 927 C CA . GLU A 1 112 ? 6.541 6.923 -2.174 1.00 98.38 112 GLU A CA 1
ATOM 928 C C . GLU A 1 112 ? 6.071 7.246 -3.595 1.00 98.38 112 GLU A C 1
ATOM 930 O O . GLU A 1 112 ? 6.806 7.862 -4.369 1.00 98.38 112 GLU A O 1
ATOM 935 N N . SER A 1 113 ? 4.816 6.916 -3.922 1.00 97.38 113 SER A N 1
ATOM 936 C CA . SER A 1 113 ? 4.194 7.272 -5.200 1.00 97.38 113 SER A CA 1
ATOM 937 C C . SER A 1 113 ? 4.144 8.790 -5.406 1.00 97.38 113 SER A C 1
ATOM 939 O O . SER A 1 113 ? 4.584 9.302 -6.439 1.00 97.38 113 SER A O 1
ATOM 941 N N . ILE A 1 114 ? 3.671 9.530 -4.398 1.00 98.19 114 ILE A N 1
ATOM 942 C CA . ILE A 1 114 ? 3.599 10.996 -4.421 1.00 98.19 114 ILE A CA 1
ATOM 943 C C . ILE A 1 114 ? 4.990 11.611 -4.600 1.00 98.19 114 ILE A C 1
ATOM 945 O O . ILE A 1 114 ? 5.148 12.539 -5.400 1.00 98.19 114 ILE A O 1
ATOM 949 N N . GLU A 1 115 ? 5.999 11.127 -3.875 1.00 98.81 115 GLU A N 1
ATOM 950 C CA . GLU A 1 115 ? 7.355 11.670 -3.980 1.00 98.81 115 GLU A CA 1
ATOM 951 C C . GLU A 1 115 ? 8.007 11.341 -5.329 1.00 98.81 115 GLU A C 1
ATOM 953 O O . GLU A 1 115 ? 8.653 12.205 -5.928 1.00 98.81 115 GLU A O 1
ATOM 958 N N . ALA A 1 116 ? 7.778 10.143 -5.869 1.00 98.50 116 ALA A N 1
ATOM 959 C CA . ALA A 1 116 ? 8.232 9.776 -7.205 1.00 98.50 116 ALA A CA 1
ATOM 960 C C . ALA A 1 116 ? 7.619 10.695 -8.278 1.00 98.50 116 ALA A C 1
ATOM 962 O O . ALA A 1 116 ? 8.357 11.314 -9.044 1.00 98.50 116 ALA A O 1
ATOM 963 N N . TYR A 1 117 ? 6.301 10.929 -8.275 1.00 98.31 117 TYR A N 1
ATOM 964 C CA . TYR A 1 117 ? 5.696 11.863 -9.235 1.00 98.31 117 TYR A CA 1
ATOM 965 C C . TYR A 1 117 ? 6.188 13.308 -9.072 1.00 98.31 117 TYR A C 1
ATOM 967 O O . TYR A 1 117 ? 6.376 14.013 -10.067 1.00 98.31 117 TYR A O 1
ATOM 975 N N . LYS A 1 118 ? 6.445 13.774 -7.842 1.00 98.75 118 LYS A N 1
ATOM 976 C CA . LYS A 1 118 ? 7.078 15.087 -7.627 1.00 98.75 118 LYS A CA 1
ATOM 977 C C . LYS A 1 118 ? 8.465 15.141 -8.263 1.00 98.75 118 LYS A C 1
ATOM 979 O O . LYS A 1 118 ? 8.776 16.123 -8.934 1.00 98.75 118 LYS A O 1
ATOM 984 N N . ASN A 1 119 ? 9.283 14.102 -8.095 1.00 98.56 119 ASN A N 1
ATOM 985 C CA . ASN A 1 119 ? 10.593 14.008 -8.742 1.00 98.56 119 ASN A CA 1
ATOM 986 C C . ASN A 1 119 ? 10.493 13.975 -10.272 1.00 98.56 119 ASN A C 1
ATOM 988 O O . ASN A 1 119 ? 11.285 14.637 -10.949 1.00 98.56 119 ASN A O 1
ATOM 992 N N . ALA A 1 120 ? 9.486 13.299 -10.825 1.00 98.38 120 ALA A N 1
ATOM 993 C CA . ALA A 1 120 ? 9.213 13.338 -12.257 1.00 98.38 120 ALA A CA 1
ATOM 994 C C . ALA A 1 120 ? 8.910 14.769 -12.734 1.00 98.38 120 ALA A C 1
ATOM 996 O O . ALA A 1 120 ? 9.549 15.255 -13.669 1.00 98.38 120 ALA A O 1
ATOM 997 N N . LEU A 1 121 ? 8.038 15.500 -12.028 1.00 98.12 121 LEU A N 1
ATOM 998 C CA . LEU A 1 121 ? 7.693 16.892 -12.352 1.00 98.12 121 LEU A CA 1
ATOM 999 C C . LEU A 1 121 ? 8.833 17.889 -12.110 1.00 98.12 121 LEU A C 1
ATOM 1001 O O . LEU A 1 121 ? 8.909 18.891 -12.814 1.00 98.12 121 LEU A O 1
ATOM 1005 N N . ARG A 1 122 ? 9.755 17.626 -11.174 1.00 98.38 122 ARG A N 1
ATOM 1006 C CA . ARG A 1 122 ? 10.995 18.418 -11.030 1.00 98.38 122 ARG A CA 1
ATOM 1007 C C . ARG A 1 122 ? 11.865 18.331 -12.290 1.00 98.38 122 ARG A C 1
ATOM 1009 O O . ARG A 1 122 ? 12.539 19.299 -12.638 1.00 98.38 122 ARG A O 1
ATOM 1016 N N . ASN A 1 123 ? 11.839 17.189 -12.978 1.00 97.56 123 ASN A N 1
ATOM 1017 C CA . ASN A 1 123 ? 12.603 16.953 -14.203 1.00 97.56 123 ASN A CA 1
ATOM 1018 C C . ASN A 1 123 ? 11.840 17.345 -15.483 1.00 97.56 123 ASN A C 1
ATOM 1020 O O . ASN A 1 123 ? 12.471 17.789 -16.444 1.00 97.56 123 ASN A O 1
ATOM 1024 N N . LYS A 1 124 ? 10.506 17.225 -15.487 1.00 98.12 124 LYS A N 1
ATOM 1025 C CA . LYS A 1 124 ? 9.611 17.602 -16.594 1.00 98.12 124 LYS A CA 1
ATOM 1026 C C . LYS A 1 124 ? 8.324 18.275 -16.065 1.00 98.12 124 LYS A C 1
ATOM 1028 O O . LYS A 1 124 ? 7.305 17.607 -15.879 1.00 98.12 124 LYS A O 1
ATOM 1033 N N . PRO A 1 125 ? 8.342 19.598 -15.808 1.00 97.56 125 PRO A N 1
ATOM 1034 C CA . PRO A 1 125 ? 7.242 20.296 -15.126 1.00 97.56 125 PRO A CA 1
ATOM 1035 C C . PRO A 1 125 ? 5.922 20.394 -15.902 1.00 97.56 125 PRO A C 1
ATOM 1037 O O . PRO A 1 125 ? 4.887 20.725 -15.321 1.00 97.56 125 PRO A O 1
ATOM 1040 N N . ASP A 1 126 ? 5.935 20.175 -17.213 1.00 95.62 126 ASP A N 1
ATOM 1041 C CA . ASP A 1 126 ? 4.786 20.292 -18.114 1.00 95.62 126 ASP A CA 1
ATOM 1042 C C . ASP A 1 126 ? 4.080 18.953 -18.386 1.00 95.62 126 ASP A C 1
ATOM 1044 O O . ASP A 1 126 ? 3.064 18.929 -19.080 1.00 95.62 126 ASP A O 1
ATOM 1048 N N . ASP A 1 127 ? 4.558 17.858 -17.788 1.00 93.25 127 ASP A N 1
ATOM 1049 C CA . ASP A 1 127 ? 3.966 16.532 -17.934 1.00 93.25 127 ASP A CA 1
ATOM 1050 C C . ASP A 1 127 ? 2.567 16.451 -17.295 1.00 93.25 127 ASP A C 1
ATOM 1052 O O . ASP A 1 127 ? 2.400 16.443 -16.071 1.00 93.25 127 ASP A O 1
ATOM 1056 N N . LYS A 1 128 ? 1.543 16.418 -18.151 1.00 91.88 128 LYS A N 1
ATOM 1057 C CA . LYS A 1 128 ? 0.134 16.395 -17.745 1.00 91.88 128 LYS A CA 1
ATOM 1058 C C . LYS A 1 128 ? -0.264 15.062 -17.115 1.00 91.88 128 LYS A C 1
ATOM 1060 O O . LYS A 1 128 ? -1.016 15.082 -16.140 1.00 91.88 128 LYS A O 1
ATOM 1065 N N . ASP A 1 129 ? 0.267 13.950 -17.617 1.00 86.81 129 ASP A N 1
ATOM 1066 C CA . ASP A 1 129 ? -0.061 12.609 -17.126 1.00 86.81 129 ASP A CA 1
ATOM 1067 C C . ASP A 1 129 ? 0.499 12.432 -15.714 1.00 86.81 129 ASP A C 1
ATOM 1069 O O . ASP A 1 129 ? -0.213 12.040 -14.789 1.00 86.81 129 ASP A O 1
ATOM 1073 N N . THR A 1 130 ? 1.744 12.868 -15.501 1.00 85.31 130 THR A N 1
ATOM 1074 C CA . THR A 1 130 ? 2.351 12.880 -14.165 1.00 85.31 130 THR A CA 1
ATOM 1075 C C . THR A 1 130 ? 1.574 13.770 -13.182 1.00 85.31 130 THR A C 1
ATOM 1077 O O . THR A 1 130 ? 1.346 13.371 -12.039 1.00 85.31 130 THR A O 1
ATOM 1080 N N . LYS A 1 131 ? 1.117 14.965 -13.592 1.00 86.38 131 LYS A N 1
ATOM 1081 C CA . LYS A 1 131 ? 0.291 15.842 -12.731 1.00 86.38 131 LYS A CA 1
ATOM 1082 C C . LYS A 1 131 ? -1.036 15.199 -12.342 1.00 86.38 131 LYS A C 1
ATOM 1084 O O . LYS A 1 131 ? -1.468 15.332 -11.191 1.00 86.38 131 LYS A O 1
ATOM 1089 N N . TYR A 1 132 ? -1.683 14.532 -13.294 1.00 87.94 132 TYR A N 1
ATOM 1090 C CA . TYR A 1 132 ? -2.920 13.805 -13.045 1.00 87.94 132 TYR A CA 1
ATOM 1091 C C . TYR A 1 132 ? -2.692 12.682 -12.025 1.00 87.94 132 TYR A C 1
ATOM 1093 O O . TYR A 1 132 ? -3.380 12.648 -11.002 1.00 87.94 132 TYR A O 1
ATOM 1101 N N . ASN A 1 133 ? -1.667 11.849 -12.231 1.00 85.75 133 ASN A N 1
ATOM 1102 C CA . ASN A 1 133 ? -1.353 10.737 -11.333 1.00 85.75 133 ASN A CA 1
ATOM 1103 C C . ASN A 1 133 ? -0.948 11.207 -9.927 1.00 85.75 133 ASN A C 1
ATOM 1105 O O . ASN A 1 133 ? -1.408 10.639 -8.937 1.00 85.75 133 ASN A O 1
ATOM 1109 N N . LEU A 1 134 ? -0.174 12.293 -9.815 1.00 91.31 134 LEU A N 1
ATOM 1110 C CA . LEU A 1 134 ? 0.147 12.916 -8.527 1.00 91.31 134 LEU A CA 1
ATOM 1111 C C . LEU A 1 134 ? -1.120 13.350 -7.782 1.00 91.31 134 LEU A C 1
ATOM 1113 O O . LEU A 1 134 ? -1.282 13.057 -6.597 1.00 91.31 134 LEU A O 1
ATOM 1117 N N . THR A 1 135 ? -2.031 14.032 -8.479 1.00 85.25 135 THR A N 1
ATOM 1118 C CA . THR A 1 135 ? -3.296 14.493 -7.891 1.00 85.25 135 THR A CA 1
ATOM 1119 C C . THR A 1 135 ? -4.154 13.309 -7.447 1.00 85.25 135 THR A C 1
ATOM 1121 O O . THR A 1 135 ? -4.769 13.349 -6.381 1.00 85.25 135 THR A O 1
ATOM 1124 N N . PHE A 1 136 ? -4.188 12.243 -8.247 1.00 86.06 136 PHE A N 1
ATOM 1125 C CA . PHE A 1 136 ? -4.891 11.010 -7.916 1.00 86.06 136 PHE A CA 1
ATOM 1126 C C . PHE A 1 136 ? -4.314 10.347 -6.655 1.00 86.06 136 PHE A C 1
ATOM 1128 O O . PHE A 1 136 ? -5.064 10.088 -5.713 1.00 86.06 136 PHE A O 1
ATOM 1135 N N . ALA A 1 137 ? -2.992 10.168 -6.582 1.00 83.50 137 ALA A N 1
ATOM 1136 C CA . ALA A 1 137 ? -2.319 9.589 -5.419 1.00 83.50 137 ALA A CA 1
ATOM 1137 C C . ALA A 1 137 ? -2.549 10.417 -4.139 1.00 83.50 137 ALA A C 1
ATOM 1139 O O . ALA A 1 137 ? -2.863 9.862 -3.086 1.00 83.50 137 ALA A O 1
ATOM 1140 N N . GLN A 1 138 ? -2.497 11.752 -4.230 1.00 82.88 138 GLN A N 1
ATOM 1141 C CA . GLN A 1 138 ? -2.794 12.652 -3.105 1.00 82.88 138 GLN A CA 1
ATOM 1142 C C . GLN A 1 138 ? -4.239 12.527 -2.605 1.00 82.88 138 GLN A C 1
ATOM 1144 O O . GLN A 1 138 ? -4.480 12.535 -1.397 1.00 82.88 138 GLN A O 1
ATOM 1149 N N . ARG A 1 139 ? -5.212 12.405 -3.518 1.00 83.56 139 ARG A N 1
ATOM 1150 C CA . ARG A 1 139 ? -6.622 12.197 -3.147 1.00 83.56 139 ARG A CA 1
ATOM 1151 C C . ARG A 1 139 ? -6.820 10.859 -2.451 1.00 83.56 139 ARG A C 1
ATOM 1153 O O . ARG A 1 139 ? -7.506 10.817 -1.433 1.00 83.56 139 ARG A O 1
ATOM 1160 N N . LEU A 1 140 ? -6.196 9.803 -2.970 1.00 82.44 140 LEU A N 1
ATOM 1161 C CA . LEU A 1 140 ? -6.271 8.473 -2.378 1.00 82.44 140 LEU A CA 1
ATOM 1162 C C . LEU A 1 140 ? -5.679 8.463 -0.962 1.00 82.44 140 LEU A C 1
ATOM 1164 O O . LEU A 1 140 ? -6.307 7.935 -0.046 1.00 82.44 140 LEU A O 1
ATOM 1168 N N . LYS A 1 141 ? -4.541 9.140 -0.753 1.00 87.94 141 LYS A N 1
ATOM 1169 C CA . LYS A 1 141 ? -3.925 9.275 0.575 1.00 87.94 141 LYS A CA 1
ATOM 1170 C C . LYS A 1 141 ? -4.850 9.989 1.557 1.00 87.94 141 LYS A C 1
ATOM 1172 O O . LYS A 1 141 ? -5.123 9.477 2.639 1.00 87.94 141 LYS A O 1
ATOM 1177 N N . LYS A 1 142 ? -5.410 11.130 1.149 1.00 84.88 142 LYS A N 1
ATOM 1178 C CA . LYS A 1 142 ? -6.357 11.889 1.976 1.00 84.88 142 LYS A CA 1
ATOM 1179 C C . LYS A 1 142 ? -7.593 11.062 2.341 1.00 84.88 142 LYS A C 1
ATOM 1181 O O . LYS A 1 142 ? -8.080 11.148 3.464 1.00 84.88 142 LYS A O 1
ATOM 1186 N N . GLN A 1 143 ? -8.108 10.263 1.407 1.00 79.62 143 GLN A N 1
ATOM 1187 C CA . GLN A 1 143 ? -9.240 9.375 1.668 1.00 79.62 143 GLN A CA 1
ATOM 1188 C C . GLN A 1 143 ? -8.882 8.285 2.690 1.00 79.62 143 GLN A C 1
ATOM 1190 O O . GLN A 1 143 ? -9.681 8.017 3.587 1.00 79.62 143 GLN A O 1
ATOM 1195 N N . GLN A 1 144 ? -7.687 7.697 2.595 1.00 79.94 144 GLN A N 1
ATOM 1196 C CA . GLN A 1 144 ? -7.193 6.708 3.556 1.00 79.94 144 GLN A CA 1
ATOM 1197 C C . GLN A 1 144 ? -7.040 7.306 4.965 1.00 79.94 144 GLN A C 1
ATOM 1199 O O . GLN A 1 144 ? -7.511 6.714 5.934 1.00 79.94 144 GLN A O 1
ATOM 1204 N N . GLU A 1 145 ? -6.460 8.503 5.080 1.00 82.19 145 GLU A N 1
ATOM 1205 C CA . GLU A 1 145 ? -6.322 9.224 6.355 1.00 82.19 145 GLU A CA 1
ATOM 1206 C C . GLU A 1 145 ? -7.692 9.537 6.982 1.00 82.19 145 GLU A C 1
ATOM 1208 O O . GLU A 1 145 ? -7.898 9.339 8.179 1.00 82.19 145 GLU A O 1
ATOM 1213 N N . GLN A 1 146 ? -8.668 9.968 6.174 1.00 76.94 146 GLN A N 1
ATOM 1214 C CA . GLN A 1 146 ? -10.033 10.233 6.644 1.00 76.94 146 GLN A CA 1
ATOM 1215 C C . GLN A 1 146 ? -10.737 8.970 7.152 1.00 76.94 146 GLN A C 1
ATOM 1217 O O . GLN A 1 146 ? -11.441 9.030 8.160 1.00 76.94 146 GLN A O 1
ATOM 1222 N N . GLN A 1 147 ? -10.553 7.832 6.479 1.00 76.00 147 GLN A N 1
ATOM 1223 C CA . GLN A 1 147 ? -11.111 6.554 6.928 1.00 76.00 147 GLN A CA 1
ATOM 1224 C C . GLN A 1 147 ? -10.500 6.113 8.262 1.00 76.00 147 GLN A C 1
ATOM 1226 O O . GLN A 1 147 ? -11.235 5.701 9.158 1.00 76.00 147 GLN A O 1
ATOM 1231 N N . GLN A 1 148 ? -9.183 6.260 8.431 1.00 77.25 148 GLN A N 1
ATOM 1232 C CA . GLN A 1 148 ? -8.504 5.936 9.690 1.00 77.25 148 GLN A CA 1
ATOM 1233 C C . GLN A 1 148 ? -8.984 6.822 10.848 1.00 77.25 148 GLN A C 1
ATOM 1235 O O . GLN A 1 148 ? -9.262 6.314 11.932 1.00 77.25 148 GLN A O 1
ATOM 1240 N N . GLN A 1 149 ? -9.159 8.127 10.616 1.00 79.38 149 GLN A N 1
ATOM 1241 C CA . GLN A 1 149 ? -9.700 9.041 11.630 1.00 79.38 149 GLN A CA 1
ATOM 1242 C C . GLN A 1 149 ? -11.131 8.671 12.039 1.00 79.38 149 GLN A C 1
ATOM 1244 O O . GLN A 1 149 ? -11.452 8.684 13.226 1.00 79.38 149 GLN A O 1
ATOM 1249 N N . GLN A 1 150 ? -11.987 8.303 11.081 1.00 74.00 150 GLN A N 1
ATOM 1250 C CA . GLN A 1 150 ? -13.356 7.868 11.380 1.00 74.00 150 GLN A CA 1
ATOM 1251 C C . GLN A 1 150 ? -13.378 6.579 12.208 1.00 74.00 150 GLN A C 1
ATOM 1253 O O . GLN A 1 150 ? -14.144 6.486 13.163 1.00 74.00 150 GLN A O 1
ATOM 1258 N N . GLN A 1 151 ? -12.512 5.612 11.893 1.00 73.88 151 GLN A N 1
ATOM 1259 C CA . GLN A 1 151 ? -12.393 4.374 12.670 1.00 73.88 151 GLN A CA 1
ATOM 1260 C C . GLN A 1 151 ? -11.922 4.640 14.106 1.00 73.88 151 GLN A C 1
ATOM 1262 O O . GLN A 1 151 ? -12.491 4.091 15.046 1.00 73.88 151 GLN A O 1
ATOM 1267 N N . GLN A 1 152 ? -10.940 5.526 14.295 1.00 77.81 152 GLN A N 1
ATOM 1268 C CA . GLN A 1 152 ? -10.471 5.910 15.631 1.00 77.81 152 GLN A CA 1
ATOM 1269 C C . GLN A 1 152 ? -11.566 6.609 16.448 1.00 77.81 152 GLN A C 1
ATOM 1271 O O . GLN A 1 152 ? -11.743 6.301 17.625 1.00 77.81 152 GLN A O 1
ATOM 1276 N N . GLN A 1 153 ? -12.340 7.505 15.829 1.00 77.81 153 GLN A N 1
ATOM 1277 C CA . GLN A 1 153 ? -13.466 8.167 16.497 1.00 77.81 153 GLN A CA 1
ATOM 1278 C C . GLN A 1 153 ? -14.551 7.169 16.917 1.00 77.81 153 GLN A C 1
ATOM 1280 O O . GLN A 1 153 ? -15.069 7.265 18.027 1.00 77.81 153 GLN A O 1
ATOM 1285 N N . GLN A 1 154 ? -14.865 6.186 16.069 1.00 73.25 154 GLN A N 1
ATOM 1286 C CA . GLN A 1 154 ? -15.831 5.135 16.404 1.00 73.25 154 GLN A CA 1
ATOM 1287 C C . GLN A 1 154 ? -15.353 4.266 17.573 1.00 73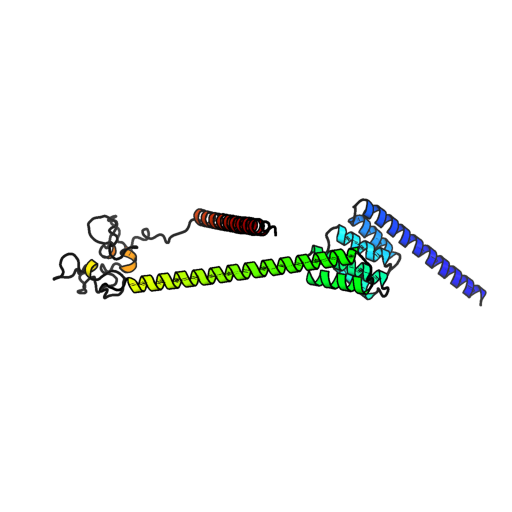.25 154 GLN A C 1
ATOM 1289 O O . GLN A 1 154 ? -16.132 3.990 18.482 1.00 73.25 154 GLN A O 1
ATOM 1294 N N . GLN A 1 155 ? -14.071 3.889 17.598 1.00 75.56 155 GLN A N 1
ATOM 1295 C CA . GLN A 1 155 ? -13.498 3.128 18.714 1.00 75.56 155 GLN A CA 1
ATOM 1296 C C . GLN A 1 155 ? -13.544 3.915 20.030 1.00 75.56 155 GLN A C 1
ATOM 1298 O O . GLN A 1 155 ? -13.899 3.357 21.066 1.00 75.56 155 GLN A O 1
ATOM 1303 N N . GLN A 1 156 ? -13.248 5.218 19.999 1.00 78.31 156 GLN A N 1
ATOM 1304 C CA . GLN A 1 156 ? -13.344 6.073 21.187 1.00 78.31 156 GLN A CA 1
ATOM 1305 C C . GLN A 1 156 ? -14.786 6.200 21.694 1.00 78.31 156 GLN A C 1
ATOM 1307 O O . GLN A 1 156 ? -15.015 6.135 22.899 1.00 78.31 156 GLN A O 1
ATOM 1312 N N . GLN A 1 157 ? -15.764 6.340 20.793 1.00 76.81 157 GLN A N 1
ATOM 1313 C CA . GLN A 1 157 ? -17.180 6.390 21.170 1.00 76.81 157 GLN A CA 1
ATOM 1314 C C . GLN A 1 157 ? -17.647 5.080 21.813 1.00 76.81 157 GLN A C 1
ATOM 1316 O O . GLN A 1 157 ? -18.328 5.120 22.834 1.00 76.81 157 GLN A O 1
ATOM 1321 N N . GLN A 1 158 ? -17.234 3.927 21.278 1.00 73.69 158 GLN A N 1
ATOM 1322 C CA . GLN A 1 158 ? -17.546 2.625 21.878 1.00 73.69 158 GLN A CA 1
ATOM 1323 C C . GLN A 1 158 ? -16.930 2.470 23.273 1.00 73.69 158 GLN A C 1
ATOM 1325 O O . GLN A 1 158 ? -17.600 2.014 24.194 1.00 73.69 158 GLN A O 1
ATOM 1330 N N . GLN A 1 159 ? -15.681 2.901 23.469 1.00 76.12 159 GLN A N 1
ATOM 1331 C CA . GLN A 1 159 ? -15.048 2.867 24.792 1.00 76.12 159 GLN A CA 1
ATOM 1332 C C . GLN A 1 159 ? -15.783 3.750 25.808 1.00 76.12 159 GLN A C 1
ATOM 1334 O O . GLN A 1 159 ? -15.979 3.332 26.948 1.00 76.12 159 GLN A O 1
ATOM 1339 N N . GLN A 1 160 ? -16.228 4.942 25.399 1.00 79.19 160 GLN A N 1
ATOM 1340 C CA . GLN A 1 160 ? -17.016 5.830 26.259 1.00 79.19 160 GLN A CA 1
ATOM 1341 C C . GLN A 1 160 ? -18.379 5.222 26.614 1.00 79.19 160 GLN A C 1
ATOM 1343 O O . GLN A 1 160 ? -18.786 5.294 27.770 1.00 79.19 160 GLN A O 1
ATOM 1348 N N . GLN A 1 161 ? -19.057 4.584 25.655 1.00 73.75 161 GLN A N 1
ATOM 1349 C CA . GLN A 1 161 ? -20.327 3.891 25.903 1.00 73.75 161 GLN A CA 1
ATOM 1350 C C . GLN A 1 161 ? -20.161 2.724 26.882 1.00 73.75 161 GLN A C 1
ATOM 1352 O O . GLN A 1 161 ? -20.939 2.613 27.826 1.00 73.75 161 GLN A O 1
ATOM 1357 N N . ASN A 1 162 ? -19.111 1.913 26.727 1.00 70.94 162 ASN A N 1
ATOM 1358 C CA . ASN A 1 162 ? -18.830 0.810 27.650 1.00 70.94 162 ASN A CA 1
ATOM 1359 C C . ASN A 1 162 ? -18.520 1.314 29.070 1.00 70.94 162 ASN A C 1
ATOM 1361 O O . ASN A 1 162 ? -18.962 0.722 30.050 1.00 70.94 162 ASN A O 1
ATOM 1365 N N . GLN A 1 163 ? -17.793 2.430 29.203 1.00 75.38 163 GLN A N 1
ATOM 1366 C CA . GLN A 1 163 ? -17.542 3.049 30.511 1.00 75.38 163 GLN A CA 1
ATOM 1367 C C . GLN A 1 163 ? -18.826 3.588 31.152 1.00 75.38 163 GLN A C 1
ATOM 1369 O O . GLN A 1 163 ? -19.022 3.420 32.353 1.00 75.38 163 GLN A O 1
ATOM 1374 N N . GLN A 1 164 ? -19.709 4.211 30.366 1.00 75.69 164 GLN A N 1
ATOM 1375 C CA . GLN A 1 164 ? -21.009 4.676 30.856 1.00 75.69 164 GLN A CA 1
ATOM 1376 C C . GLN A 1 164 ? -21.873 3.508 31.337 1.00 75.69 164 GLN A C 1
ATOM 1378 O O . GLN A 1 164 ? -22.381 3.570 32.451 1.00 75.69 164 GLN A O 1
ATOM 1383 N N . GLN A 1 165 ? -21.959 2.419 30.566 1.00 68.50 165 GLN A N 1
ATOM 1384 C CA . GLN A 1 165 ? -22.687 1.212 30.973 1.00 68.50 165 GLN A CA 1
ATOM 1385 C C . GLN A 1 165 ? -22.121 0.586 32.253 1.00 68.50 165 GLN A C 1
ATOM 1387 O O . GLN A 1 165 ? -22.885 0.222 33.143 1.00 68.50 165 GLN A O 1
ATOM 1392 N N . ASN A 1 166 ? -20.795 0.510 32.394 1.00 64.12 166 ASN A N 1
ATOM 1393 C CA . ASN A 1 166 ? -20.177 -0.004 33.619 1.00 64.12 166 ASN A CA 1
ATOM 1394 C C . ASN A 1 166 ? -20.493 0.872 34.840 1.00 64.12 166 ASN A C 1
ATOM 1396 O O . ASN A 1 166 ? -20.811 0.342 35.903 1.00 64.12 166 ASN A O 1
ATOM 1400 N N . ASN A 1 167 ? -20.459 2.198 34.691 1.00 64.75 167 ASN A N 1
ATOM 1401 C CA . ASN A 1 167 ? -20.817 3.119 35.771 1.00 64.75 167 ASN A CA 1
ATOM 1402 C C . ASN A 1 167 ? -22.313 3.043 36.122 1.00 64.75 167 ASN A C 1
ATOM 1404 O O . ASN A 1 167 ? -22.676 3.132 37.293 1.00 64.75 167 ASN A O 1
ATOM 1408 N N . GLU A 1 168 ? -23.193 2.865 35.132 1.00 58.94 168 GLU A N 1
ATOM 1409 C CA . GLU A 1 168 ? -24.626 2.648 35.362 1.00 58.94 168 GLU A CA 1
ATOM 1410 C C . GLU A 1 168 ? -24.893 1.332 36.102 1.00 58.94 168 GLU A C 1
ATOM 1412 O O . GLU A 1 168 ? -25.694 1.318 37.035 1.00 58.94 168 GLU A O 1
ATOM 1417 N N . ASN A 1 169 ? -24.192 0.250 35.753 1.00 55.34 169 ASN A N 1
ATOM 1418 C CA . ASN A 1 169 ? -24.298 -1.030 36.457 1.00 55.34 169 ASN A CA 1
ATOM 1419 C C . ASN A 1 169 ? -23.777 -0.934 37.900 1.00 55.34 169 ASN A C 1
ATOM 1421 O O . ASN A 1 169 ? -24.432 -1.421 38.817 1.00 55.34 169 ASN A O 1
ATOM 1425 N N . GLN A 1 170 ? -22.661 -0.235 38.137 1.00 54.84 170 GLN A N 1
ATOM 1426 C CA . GLN A 1 170 ? -22.174 0.022 39.499 1.00 54.84 170 GLN A CA 1
ATOM 1427 C C . GLN A 1 170 ? -23.157 0.861 40.327 1.00 54.84 170 GLN A C 1
ATOM 1429 O O . GLN A 1 170 ? -23.368 0.580 41.506 1.00 54.84 170 GLN A O 1
ATOM 1434 N N . ASN A 1 171 ? -23.794 1.869 39.724 1.00 53.44 171 ASN A N 1
ATOM 1435 C CA . ASN A 1 171 ? -24.803 2.672 40.414 1.00 53.44 171 ASN A CA 1
ATOM 1436 C C . ASN A 1 171 ? -26.082 1.880 40.716 1.00 53.44 171 ASN A C 1
ATOM 1438 O O . ASN A 1 171 ? -26.663 2.089 41.777 1.00 53.44 171 ASN A O 1
ATOM 1442 N N . LYS A 1 172 ? -26.502 0.956 39.841 1.00 51.41 172 LYS A N 1
ATOM 1443 C CA . LYS A 1 172 ? -27.617 0.038 40.128 1.00 51.41 172 LYS A CA 1
ATOM 1444 C C . LYS A 1 172 ? -27.289 -0.917 41.277 1.00 51.41 172 LYS A C 1
ATOM 1446 O O . LYS A 1 172 ? -28.109 -1.046 42.178 1.00 51.41 172 LYS A O 1
ATOM 1451 N N . ASN A 1 173 ? -26.081 -1.483 41.315 1.00 49.41 173 ASN A N 1
ATOM 1452 C CA . ASN A 1 173 ? -25.653 -2.324 42.441 1.00 49.41 173 ASN A CA 1
ATOM 1453 C C . ASN A 1 173 ? -25.592 -1.543 43.765 1.00 49.41 173 ASN A C 1
ATOM 1455 O O . ASN A 1 173 ? -25.913 -2.089 44.812 1.00 49.41 173 ASN A O 1
ATOM 1459 N N . ASN A 1 174 ? -25.254 -0.250 43.736 1.00 49.97 174 ASN A N 1
ATOM 1460 C CA . ASN A 1 174 ? -25.300 0.598 44.933 1.00 49.97 174 ASN A CA 1
ATOM 1461 C C . ASN A 1 174 ? -26.714 1.058 45.328 1.00 49.97 174 ASN A C 1
ATOM 1463 O O . ASN A 1 174 ? -26.913 1.438 46.477 1.00 49.97 174 ASN A O 1
ATOM 1467 N N . GLN A 1 175 ? -27.688 1.049 44.412 1.00 48.72 175 GLN A N 1
ATOM 1468 C CA . GLN A 1 175 ? -29.085 1.386 44.716 1.00 48.72 175 GLN A CA 1
ATOM 1469 C C . GLN A 1 175 ? -29.896 0.200 45.256 1.00 48.72 175 GLN A C 1
ATOM 1471 O O . GLN A 1 175 ? -30.975 0.429 45.792 1.00 48.72 175 GLN A O 1
ATOM 1476 N N . ASN A 1 176 ? -29.375 -1.028 45.170 1.00 48.19 176 ASN A N 1
ATOM 1477 C CA . ASN A 1 176 ? -30.005 -2.218 45.747 1.00 48.19 176 ASN A CA 1
ATOM 1478 C C . ASN A 1 176 ? -29.594 -2.511 47.202 1.00 48.19 176 ASN A C 1
ATOM 1480 O O . ASN A 1 176 ? -30.103 -3.461 47.766 1.00 48.19 176 ASN A O 1
ATOM 1484 N N . LYS A 1 177 ? -28.745 -1.712 47.861 1.00 51.75 177 LYS A N 1
ATOM 1485 C CA . LYS A 1 177 ? -28.348 -1.951 49.268 1.00 51.75 177 LYS A CA 1
ATOM 1486 C C . LYS A 1 177 ? -29.276 -1.296 50.301 1.00 51.75 177 LYS A C 1
ATOM 1488 O O . LYS A 1 177 ? -28.797 -0.557 51.155 1.00 51.75 177 LYS A O 1
ATOM 1493 N N . ASP A 1 178 ? -30.586 -1.508 50.203 1.00 56.44 178 ASP A N 1
ATOM 1494 C CA . ASP A 1 178 ? -31.544 -1.031 51.227 1.00 56.44 178 ASP A CA 1
ATOM 1495 C C . ASP A 1 178 ? -32.211 -2.194 51.984 1.00 56.44 178 ASP A C 1
ATOM 1497 O O . ASP A 1 178 ? -33.292 -2.055 52.555 1.00 56.44 178 ASP A O 1
ATOM 1501 N N . TYR A 1 179 ? -31.558 -3.356 51.974 1.00 67.31 179 TYR A N 1
ATOM 1502 C CA . TYR A 1 179 ? -31.874 -4.497 52.820 1.00 67.31 179 TYR A CA 1
ATOM 1503 C C . TYR A 1 179 ? -30.652 -4.875 53.661 1.00 67.31 179 TYR A C 1
ATOM 1505 O O . TYR A 1 179 ? -29.513 -4.674 53.235 1.00 67.31 179 TYR A O 1
ATOM 1513 N N . ASP A 1 180 ? -30.911 -5.354 54.877 1.00 77.81 180 ASP A N 1
ATOM 1514 C CA . ASP A 1 180 ? -29.892 -5.994 55.704 1.00 77.81 180 ASP A CA 1
ATOM 1515 C C . ASP A 1 180 ? -29.462 -7.288 54.986 1.00 77.81 180 ASP A C 1
ATOM 1517 O O . ASP A 1 180 ? -30.322 -8.016 54.495 1.00 77.81 180 ASP A O 1
ATOM 1521 N N . ASP A 1 181 ? -28.156 -7.493 54.856 1.00 79.31 181 ASP A N 1
ATOM 1522 C CA . ASP A 1 181 ? -27.481 -8.627 54.206 1.00 79.31 181 ASP A CA 1
ATOM 1523 C C . ASP A 1 181 ? -26.159 -8.776 54.975 1.00 79.31 181 ASP A C 1
ATOM 1525 O O . ASP A 1 181 ? -25.251 -7.934 54.864 1.00 79.31 181 ASP A O 1
ATOM 1529 N N . LYS A 1 182 ? -26.150 -9.691 55.946 1.00 83.38 182 LYS A N 1
ATOM 1530 C CA . LYS A 1 182 ? -25.146 -9.726 57.012 1.00 83.38 182 LYS A CA 1
ATOM 1531 C C . LYS A 1 182 ? -23.883 -10.486 56.611 1.00 83.38 182 LYS A C 1
ATOM 1533 O O . LYS A 1 182 ? -22.793 -10.059 57.016 1.00 83.38 182 LYS A O 1
ATOM 1538 N N . ASP A 1 183 ? -24.010 -11.559 55.847 1.00 77.62 183 ASP A N 1
ATOM 1539 C CA . ASP A 1 183 ? -22.895 -12.342 55.300 1.00 77.62 183 ASP A CA 1
ATOM 1540 C C . ASP A 1 183 ? -22.383 -11.818 53.950 1.00 77.62 183 ASP A C 1
ATOM 1542 O O . ASP A 1 183 ? -21.242 -12.118 53.569 1.00 77.62 183 ASP A O 1
ATOM 1546 N N . GLY A 1 184 ? -23.139 -10.932 53.299 1.00 79.56 184 GLY A N 1
ATOM 1547 C CA . GLY A 1 184 ? -22.738 -10.238 52.087 1.00 79.56 184 GLY A CA 1
ATOM 1548 C C . GLY A 1 184 ? -22.824 -11.099 50.833 1.00 79.56 184 GLY A C 1
ATOM 1549 O O . GLY A 1 184 ? -22.091 -10.798 49.883 1.00 79.56 184 GLY A O 1
ATOM 1550 N N . ASP A 1 185 ? -23.638 -12.150 50.839 1.00 76.94 185 ASP A N 1
ATOM 1551 C CA . ASP A 1 185 ? -23.849 -13.055 49.707 1.00 76.94 185 ASP A CA 1
ATOM 1552 C C . ASP A 1 185 ? -24.819 -12.473 48.647 1.00 76.94 185 ASP A C 1
ATOM 1554 O O . ASP A 1 185 ? -24.907 -12.949 47.514 1.00 76.94 185 ASP A O 1
ATOM 1558 N N . GLY A 1 186 ? -25.486 -11.360 48.975 1.00 77.69 186 GLY A N 1
ATOM 1559 C CA . GLY A 1 186 ? -26.411 -10.647 48.102 1.00 77.69 186 GLY A CA 1
ATOM 1560 C C . GLY A 1 186 ? -27.881 -11.035 48.271 1.00 77.69 186 GLY A C 1
ATOM 1561 O O . GLY A 1 186 ? -28.732 -10.364 47.660 1.00 77.69 186 GLY A O 1
ATOM 1562 N N . ILE A 1 187 ? -28.191 -12.039 49.094 1.00 78.75 187 ILE A N 1
ATOM 1563 C CA . ILE A 1 187 ? -29.533 -12.405 49.537 1.00 78.75 187 ILE A CA 1
ATOM 1564 C C . ILE A 1 187 ? -29.918 -11.501 50.724 1.00 78.75 187 ILE A C 1
ATOM 1566 O O . ILE A 1 187 ? -29.120 -11.200 51.603 1.00 78.75 187 ILE A O 1
ATOM 1570 N N . PRO A 1 188 ? -31.139 -10.942 50.754 1.00 85.75 188 PRO A N 1
ATOM 1571 C CA . PRO A 1 188 ? -31.579 -10.178 51.914 1.00 85.75 188 PRO A CA 1
ATOM 1572 C C . PRO A 1 188 ? -31.796 -11.072 53.147 1.00 85.75 188 PRO A C 1
ATOM 1574 O O . PRO A 1 188 ? -32.602 -11.998 53.076 1.00 85.75 188 PRO A O 1
ATOM 1577 N N . ASP A 1 189 ? -31.312 -10.645 54.318 1.00 83.88 189 ASP A N 1
ATOM 1578 C CA . ASP A 1 189 ? -31.516 -11.285 55.631 1.00 83.88 189 ASP A CA 1
ATOM 1579 C C . ASP A 1 189 ? -32.980 -11.718 55.887 1.00 83.88 189 ASP A C 1
ATOM 1581 O O . ASP A 1 189 ? -33.289 -12.669 56.606 1.00 83.88 189 ASP A O 1
ATOM 1585 N N . GLU A 1 190 ? -33.933 -10.909 55.414 1.00 85.00 190 GLU A N 1
ATOM 1586 C CA . GLU A 1 190 ? -35.375 -11.121 55.586 1.00 85.00 190 GLU A CA 1
ATOM 1587 C C . GLU A 1 190 ? -35.919 -12.297 54.762 1.00 85.00 190 GLU A C 1
ATOM 1589 O O . GLU A 1 190 ? -36.953 -12.864 55.124 1.00 85.00 190 GLU A O 1
ATOM 1594 N N . VAL A 1 191 ? -35.242 -12.653 53.672 1.00 84.44 191 VAL A N 1
ATOM 1595 C CA . VAL A 1 191 ? -35.537 -13.829 52.849 1.00 84.44 191 VAL A CA 1
ATOM 1596 C C . VAL A 1 191 ? -35.060 -15.092 53.576 1.00 84.44 191 VAL A C 1
ATOM 1598 O O . VAL A 1 191 ? -35.827 -16.045 53.704 1.00 84.44 191 VAL A O 1
ATOM 1601 N N . GLU A 1 192 ? -33.868 -15.052 54.167 1.00 82.81 192 GLU A N 1
ATOM 1602 C CA . GLU A 1 192 ? -33.188 -16.212 54.765 1.00 82.81 192 GLU A CA 1
ATOM 1603 C C . GLU A 1 192 ? -33.642 -16.528 56.194 1.00 82.81 192 GLU A C 1
ATOM 1605 O O . GLU A 1 192 ? -33.746 -17.686 56.596 1.00 82.81 192 GLU A O 1
ATOM 1610 N N . LYS A 1 193 ? -34.047 -15.512 56.973 1.00 81.94 193 LYS A N 1
ATOM 1611 C CA . LYS A 1 193 ? -34.647 -15.704 58.315 1.00 81.94 193 LYS A CA 1
ATOM 1612 C C . LYS A 1 193 ? -35.910 -16.578 58.298 1.00 81.94 193 LYS A C 1
ATOM 1614 O O . LYS A 1 193 ? -36.389 -16.982 59.365 1.00 81.94 193 LYS A O 1
ATOM 1619 N N . GLY A 1 194 ? -36.472 -16.852 57.119 1.00 70.31 194 GLY A N 1
ATOM 1620 C CA . GLY A 1 194 ? -37.624 -17.717 56.927 1.00 70.31 194 GLY A CA 1
ATOM 1621 C C . GLY A 1 194 ? -38.919 -17.146 57.514 1.00 70.31 194 GLY A C 1
ATOM 1622 O O . GLY A 1 194 ? -39.033 -15.992 57.932 1.00 70.31 194 GLY A O 1
ATOM 1623 N N . LYS A 1 195 ? -39.968 -17.977 57.573 1.00 67.19 195 LYS A N 1
ATOM 1624 C CA . LYS A 1 195 ? -41.328 -17.542 57.967 1.00 67.19 195 LYS A CA 1
ATOM 1625 C C . LYS A 1 195 ? -41.445 -17.087 59.432 1.00 67.19 195 LYS A C 1
ATOM 1627 O O . LYS A 1 195 ? -42.453 -16.472 59.789 1.00 67.19 195 LYS A O 1
ATOM 1632 N N . ASN A 1 196 ? -40.473 -17.400 60.297 1.00 65.69 196 ASN A N 1
ATOM 1633 C CA . ASN A 1 196 ? -40.541 -17.133 61.735 1.00 65.69 196 ASN A CA 1
ATOM 1634 C C . ASN A 1 196 ? -39.392 -16.246 62.236 1.00 65.69 196 ASN A C 1
ATOM 1636 O O . ASN A 1 196 ? -38.383 -16.721 62.742 1.00 65.69 196 ASN A O 1
ATOM 1640 N N . LYS A 1 197 ? -39.629 -14.933 62.249 1.00 61.53 197 LYS A N 1
ATOM 1641 C CA . LYS A 1 197 ? -38.658 -13.906 62.669 1.00 61.53 197 LYS A CA 1
ATOM 1642 C C . LYS A 1 197 ? -38.106 -14.034 64.101 1.00 61.53 197 LYS A C 1
ATOM 1644 O O . LYS A 1 197 ? -37.150 -13.347 64.438 1.00 61.53 197 LYS A O 1
ATOM 1649 N N . GLN A 1 198 ? -38.719 -14.839 64.975 1.00 65.88 198 GLN A N 1
ATOM 1650 C CA . GLN A 1 198 ? -38.254 -15.038 66.361 1.00 65.88 198 GLN A CA 1
ATOM 1651 C C . GLN A 1 198 ? -37.315 -16.238 66.522 1.00 65.88 198 GLN A C 1
ATOM 1653 O O . GLN A 1 198 ? -36.678 -16.375 67.567 1.00 65.88 198 GLN A O 1
ATOM 1658 N N . LYS A 1 199 ? -37.246 -17.111 65.514 1.00 74.38 199 LYS A N 1
ATOM 1659 C CA . LYS A 1 199 ? -36.325 -18.241 65.458 1.00 74.38 199 LYS A CA 1
ATOM 1660 C C . LYS A 1 199 ? -35.838 -18.365 64.011 1.00 74.38 199 LYS A C 1
ATOM 1662 O O . LYS A 1 199 ? -36.543 -19.003 63.229 1.00 74.38 199 LYS A O 1
ATOM 1667 N N . PRO A 1 200 ? -34.699 -17.734 63.686 1.00 79.81 200 PRO A N 1
ATOM 1668 C CA . PRO A 1 200 ? -34.093 -17.841 62.368 1.00 79.81 200 PRO A CA 1
ATOM 1669 C C . PRO A 1 200 ? -33.904 -19.298 61.950 1.00 79.81 200 PRO A C 1
ATOM 1671 O O . PRO A 1 200 ? -33.736 -20.169 62.816 1.00 79.81 200 PRO A O 1
ATOM 1674 N N . SER A 1 201 ? -33.966 -19.537 60.644 1.00 82.88 201 SER A N 1
ATOM 1675 C CA . SER A 1 201 ? -33.526 -20.793 60.047 1.00 82.88 201 SER A CA 1
ATOM 1676 C C . SER A 1 201 ? -32.032 -21.013 60.331 1.00 82.88 201 SER A C 1
ATOM 1678 O O . SER A 1 201 ? -31.291 -20.051 60.534 1.00 82.88 201 SER A O 1
ATOM 1680 N N . ASP A 1 202 ? -31.675 -22.281 60.485 1.00 86.94 202 ASP A N 1
ATOM 1681 C CA . ASP A 1 202 ? -30.334 -22.814 60.759 1.00 86.94 202 ASP A CA 1
ATOM 1682 C C . ASP A 1 202 ? -30.362 -24.208 60.118 1.00 86.94 202 ASP A C 1
ATOM 1684 O O . ASP A 1 202 ? -30.879 -25.177 60.705 1.00 86.94 202 ASP A O 1
ATOM 1688 N N . THR A 1 203 ? -30.053 -24.223 58.825 1.00 86.94 203 THR A N 1
ATOM 1689 C CA . THR A 1 203 ? -30.340 -25.316 57.896 1.00 86.94 203 THR A CA 1
ATOM 1690 C C . THR A 1 203 ? -29.402 -26.496 58.137 1.00 86.94 203 THR A C 1
ATOM 1692 O O . THR A 1 203 ? -29.884 -27.623 58.347 1.00 86.94 203 THR A O 1
ATOM 1695 N N . ASP A 1 204 ? -28.099 -26.241 58.244 1.00 85.69 204 ASP A N 1
ATOM 1696 C CA . ASP A 1 204 ? -27.080 -27.252 58.537 1.00 85.69 204 ASP A CA 1
ATOM 1697 C C . ASP A 1 204 ? -26.954 -27.598 60.045 1.00 85.69 204 ASP A C 1
ATOM 1699 O O . ASP A 1 204 ? -26.454 -28.672 60.409 1.00 85.69 204 ASP A O 1
ATOM 1703 N N . LYS A 1 205 ? -27.535 -26.772 60.934 1.00 86.75 205 LYS A N 1
ATOM 1704 C CA . LYS A 1 205 ? -27.540 -26.925 62.404 1.00 86.75 205 LYS A CA 1
ATOM 1705 C C . LYS A 1 205 ? -26.169 -26.766 63.051 1.00 86.75 205 LYS A C 1
ATOM 1707 O O . LYS A 1 205 ? -25.935 -27.350 64.123 1.00 86.75 205 LYS A O 1
ATOM 1712 N N . ASP A 1 206 ? -25.272 -25.995 62.455 1.00 86.12 206 ASP A N 1
ATOM 1713 C CA . ASP A 1 206 ? -23.972 -25.678 63.043 1.00 86.12 206 ASP A CA 1
ATOM 1714 C C . ASP A 1 206 ? -24.062 -24.620 64.172 1.00 86.12 206 ASP A C 1
ATOM 1716 O O . ASP A 1 206 ? -23.133 -24.456 64.976 1.00 86.12 206 ASP A O 1
ATOM 1720 N N . GLY A 1 207 ? -25.233 -23.983 64.315 1.00 85.25 207 GLY A N 1
ATOM 1721 C CA . GLY A 1 207 ? -25.532 -22.957 65.312 1.00 85.25 207 GLY A CA 1
ATOM 1722 C C . GLY A 1 207 ? -25.396 -21.523 64.797 1.00 85.25 207 GLY A C 1
ATOM 1723 O O . GLY A 1 207 ? -25.551 -20.583 65.593 1.00 85.25 207 GLY A O 1
ATOM 1724 N N . LYS A 1 208 ? -25.123 -21.352 63.505 1.00 85.75 208 LYS A N 1
ATOM 1725 C CA . LYS A 1 208 ? -25.114 -20.104 62.763 1.00 85.75 208 LYS A CA 1
ATOM 1726 C C . LYS A 1 208 ? -26.431 -19.985 61.981 1.00 85.75 208 LYS A C 1
ATOM 1728 O O . LYS A 1 208 ? -26.848 -20.917 61.316 1.00 85.75 208 LYS A O 1
ATOM 1733 N N . PRO A 1 209 ? -27.176 -18.880 62.131 1.00 87.81 209 PRO A N 1
ATOM 1734 C CA . PRO A 1 209 ? -28.371 -18.676 61.323 1.00 87.81 209 PRO A CA 1
ATOM 1735 C C . PRO A 1 209 ? -28.036 -18.524 59.840 1.00 87.81 209 PRO A C 1
ATOM 1737 O O . PRO A 1 209 ? -27.057 -17.843 59.552 1.00 87.81 209 PRO A O 1
ATOM 1740 N N . ASP A 1 210 ? -28.918 -19.011 58.962 1.00 87.69 210 ASP A N 1
ATOM 1741 C CA . ASP A 1 210 ? -28.732 -18.972 57.500 1.00 87.69 210 ASP A CA 1
ATOM 1742 C C . ASP A 1 210 ? -28.360 -17.565 56.999 1.00 87.69 210 ASP A C 1
ATOM 1744 O O . ASP A 1 210 ? -27.368 -17.425 56.323 1.00 87.69 210 ASP A O 1
ATOM 1748 N N . TYR A 1 211 ? -29.037 -16.506 57.473 1.00 86.19 211 TYR A N 1
ATOM 1749 C CA . TYR A 1 211 ? -28.760 -15.104 57.080 1.00 86.19 211 TYR A CA 1
ATOM 1750 C C . TYR A 1 211 ? -27.384 -14.533 57.477 1.00 86.19 211 TYR A C 1
ATOM 1752 O O . TYR A 1 211 ? -27.121 -13.340 57.326 1.00 86.19 211 TYR A O 1
ATOM 1760 N N . ASP A 1 212 ? -26.594 -15.294 58.228 1.00 88.12 212 ASP A N 1
ATOM 1761 C CA . ASP A 1 212 ? -25.223 -14.935 58.588 1.00 88.12 212 ASP A CA 1
ATOM 1762 C C . ASP A 1 212 ? -24.233 -15.893 57.922 1.00 88.12 212 ASP A C 1
ATOM 1764 O O . ASP A 1 212 ? -23.030 -15.767 58.188 1.00 88.12 212 ASP A O 1
ATOM 1768 N N . ASP A 1 213 ? -24.711 -16.854 57.124 1.00 86.88 213 ASP A N 1
ATOM 1769 C CA . ASP A 1 213 ? -23.954 -17.940 56.530 1.00 86.88 213 ASP A CA 1
ATOM 1770 C C . ASP A 1 213 ? -23.869 -17.894 55.010 1.00 86.88 213 ASP A C 1
ATOM 1772 O O . ASP A 1 213 ? -24.849 -17.737 54.317 1.00 86.88 213 ASP A O 1
ATOM 1776 N N . GLN A 1 214 ? -22.653 -18.062 54.487 1.00 87.44 214 GLN A N 1
ATOM 1777 C CA . GLN A 1 214 ? -22.397 -17.936 53.045 1.00 87.44 214 GLN A CA 1
ATOM 1778 C C . GLN A 1 214 ? -22.660 -19.239 52.274 1.00 87.44 214 GLN A C 1
ATOM 1780 O O . GLN A 1 214 ? -22.381 -19.275 51.078 1.00 87.44 214 GLN A O 1
ATOM 1785 N N . ASP A 1 215 ? -23.041 -20.297 52.989 1.00 87.56 215 ASP A N 1
ATOM 1786 C CA . ASP A 1 215 ? -23.229 -21.685 52.546 1.00 87.56 215 ASP A CA 1
ATOM 1787 C C . ASP A 1 215 ? -24.182 -22.348 53.564 1.00 87.56 215 ASP A C 1
ATOM 1789 O O . ASP A 1 215 ? -23.740 -23.013 54.506 1.00 87.56 215 ASP A O 1
ATOM 1793 N N . ALA A 1 216 ? -25.478 -22.027 53.483 1.00 88.12 216 ALA A N 1
ATOM 1794 C CA . ALA A 1 216 ? -26.454 -22.300 54.545 1.00 88.12 216 ALA A CA 1
ATOM 1795 C C . ALA A 1 216 ? -26.744 -23.794 54.758 1.00 88.12 216 ALA A C 1
ATOM 1797 O O . ALA A 1 216 ? -27.153 -24.207 55.852 1.00 88.12 216 ALA A O 1
ATOM 1798 N N . ASP A 1 217 ? -26.569 -24.619 53.728 1.00 87.50 217 ASP A N 1
ATOM 1799 C CA . ASP A 1 217 ? -26.722 -26.069 53.815 1.00 87.50 217 ASP A CA 1
ATOM 1800 C C . ASP A 1 217 ? -25.387 -26.831 53.911 1.00 87.50 217 ASP A C 1
ATOM 1802 O O . ASP A 1 217 ? -25.386 -28.039 54.198 1.00 87.50 217 ASP A O 1
ATOM 1806 N N . ASN A 1 218 ? -24.269 -26.100 53.811 1.00 86.50 218 ASN A N 1
ATOM 1807 C CA . ASN A 1 218 ? -22.897 -26.554 54.011 1.00 86.50 218 ASN A CA 1
ATOM 1808 C C . ASN A 1 218 ? -22.503 -27.676 53.046 1.00 86.50 218 ASN A C 1
ATOM 1810 O O . ASN A 1 218 ? -21.768 -28.614 53.401 1.00 86.50 218 ASN A O 1
ATOM 1814 N N . ASP A 1 219 ? -23.027 -27.610 51.825 1.00 83.75 219 ASP A N 1
ATOM 1815 C CA . ASP A 1 219 ? -22.713 -28.548 50.757 1.00 83.75 219 ASP A CA 1
ATOM 1816 C C . ASP A 1 219 ? -21.409 -28.168 50.013 1.00 83.75 219 ASP A C 1
ATOM 1818 O O . ASP A 1 219 ? -20.826 -28.982 49.280 1.00 83.75 219 ASP A O 1
ATOM 1822 N N . GLY A 1 220 ? -20.876 -26.969 50.282 1.00 83.38 220 GLY A N 1
ATOM 1823 C CA . GLY A 1 220 ? -19.656 -26.434 49.691 1.00 83.38 220 GLY A CA 1
ATOM 1824 C C . GLY A 1 220 ? -19.888 -25.503 48.499 1.00 83.38 220 GLY A C 1
ATOM 1825 O O . GLY A 1 220 ? -18.903 -25.121 47.841 1.00 83.38 220 GLY A O 1
ATOM 1826 N N . ARG A 1 221 ? -21.139 -25.146 48.196 1.00 79.00 221 ARG A N 1
ATOM 1827 C CA . ARG A 1 221 ? -21.526 -24.121 47.226 1.00 79.00 221 ARG A CA 1
ATOM 1828 C C . ARG A 1 221 ? -21.997 -22.864 47.960 1.00 79.00 221 ARG A C 1
ATOM 1830 O O . ARG A 1 221 ? -22.704 -22.952 48.944 1.00 79.00 221 ARG A O 1
ATOM 1837 N N . PRO A 1 222 ? -21.562 -21.667 47.526 1.00 82.81 222 PRO A N 1
ATOM 1838 C CA . PRO A 1 222 ? -22.031 -20.455 48.175 1.00 82.81 222 PRO A CA 1
ATOM 1839 C C . PRO A 1 222 ? -23.447 -20.075 47.738 1.00 82.81 222 PRO A C 1
ATOM 1841 O O . PRO A 1 222 ? -23.712 -20.033 46.530 1.00 82.81 222 PRO A O 1
ATOM 1844 N N . ASP A 1 223 ? -24.259 -19.633 48.695 1.00 82.69 223 ASP A N 1
ATOM 1845 C CA . ASP A 1 223 ? -25.659 -19.223 48.533 1.00 82.69 223 ASP A CA 1
ATOM 1846 C C . ASP A 1 223 ? -25.869 -18.212 47.380 1.00 82.69 223 ASP A C 1
ATOM 1848 O O . ASP A 1 223 ? -26.823 -18.329 46.601 1.00 82.69 223 ASP A O 1
ATOM 1852 N N . GLU A 1 224 ? -24.918 -17.284 47.164 1.00 83.00 224 GLU A N 1
ATOM 1853 C CA . GLU A 1 224 ? -24.908 -16.308 46.049 1.00 83.00 224 GLU A CA 1
ATOM 1854 C C . GLU A 1 224 ? -25.099 -16.976 44.670 1.00 83.00 224 GLU A C 1
ATOM 1856 O O . GLU A 1 224 ? -25.711 -16.406 43.757 1.00 83.00 224 GLU A O 1
ATOM 1861 N N . TYR A 1 225 ? -24.550 -18.180 44.484 1.00 79.88 225 TYR A N 1
ATOM 1862 C CA . TYR A 1 225 ? -24.612 -18.899 43.212 1.00 79.88 225 TYR A CA 1
ATOM 1863 C C . TYR A 1 225 ? -25.905 -19.699 43.039 1.00 79.88 225 TYR A C 1
ATOM 1865 O O . TYR A 1 225 ? -26.305 -19.945 41.896 1.00 79.88 225 TYR A O 1
ATOM 1873 N N . GLU A 1 226 ? -26.560 -20.064 44.137 1.00 82.38 226 GLU A N 1
ATOM 1874 C CA . GLU A 1 226 ? -27.714 -20.968 44.169 1.00 82.38 226 GLU A CA 1
ATOM 1875 C C . GLU A 1 226 ? -29.039 -20.211 44.262 1.00 82.38 226 GLU A C 1
ATOM 1877 O O . GLU A 1 226 ? -30.038 -20.615 43.667 1.00 82.38 226 GLU A O 1
ATOM 1882 N N . ALA A 1 227 ? -29.042 -19.020 44.864 1.00 80.56 227 ALA A N 1
ATOM 1883 C CA . ALA A 1 227 ? -30.214 -18.149 44.918 1.00 80.56 227 ALA A CA 1
ATOM 1884 C C . ALA A 1 227 ? -30.733 -17.704 43.537 1.00 80.56 227 ALA A C 1
ATOM 1886 O O . ALA A 1 227 ? -31.893 -17.302 43.398 1.00 80.56 227 ALA A O 1
ATOM 1887 N N . GLY A 1 228 ? -29.907 -17.787 42.491 1.00 75.19 228 GLY A N 1
ATOM 1888 C CA . GLY A 1 228 ? -30.280 -17.422 41.129 1.00 75.19 228 GLY A CA 1
ATOM 1889 C C . GLY A 1 228 ? -30.270 -15.903 40.868 1.00 75.19 228 GLY A C 1
ATOM 1890 O O . GLY A 1 228 ? -29.753 -15.109 41.647 1.00 75.19 228 GLY A O 1
ATOM 1891 N N . PRO A 1 229 ? -30.805 -15.440 39.722 1.00 68.81 229 PRO A N 1
ATOM 1892 C CA . PRO A 1 229 ? -30.586 -14.071 39.237 1.00 68.81 229 PRO A CA 1
ATOM 1893 C C . PRO A 1 229 ? -31.372 -12.972 39.978 1.00 68.81 229 PRO A C 1
ATOM 1895 O O . PRO A 1 229 ? -31.159 -11.792 39.687 1.00 68.81 229 PRO A O 1
ATOM 1898 N N . ASP A 1 230 ? -32.312 -13.329 40.859 1.00 75.88 230 ASP A N 1
ATOM 1899 C CA . ASP A 1 230 ? -33.140 -12.394 41.633 1.00 75.88 230 ASP A CA 1
ATOM 1900 C C . ASP A 1 230 ? -33.093 -12.748 43.133 1.00 75.88 230 ASP A C 1
ATOM 1902 O O . ASP A 1 230 ? -33.885 -13.574 43.586 1.00 75.88 230 ASP A O 1
ATOM 1906 N N . PRO A 1 231 ? -32.220 -12.102 43.929 1.00 70.12 231 PRO A N 1
ATOM 1907 C CA . PRO A 1 231 ? -32.026 -12.442 45.344 1.00 70.12 231 PRO A CA 1
ATOM 1908 C C . PRO A 1 231 ? -33.255 -12.222 46.241 1.00 70.12 231 PRO A C 1
ATOM 1910 O O . PRO A 1 231 ? -33.363 -12.791 47.320 1.00 70.12 231 PRO A O 1
ATOM 1913 N N . GLN A 1 232 ? -34.229 -11.407 45.813 1.00 78.50 232 GLN A N 1
ATOM 1914 C CA . GLN A 1 232 ? -35.490 -11.228 46.553 1.00 78.50 232 GLN A CA 1
ATOM 1915 C C . GLN A 1 232 ? -36.495 -12.352 46.293 1.00 78.50 232 GLN A C 1
ATOM 1917 O O . GLN A 1 232 ? -37.535 -12.435 46.956 1.00 78.50 232 GLN A O 1
ATOM 1922 N N . LYS A 1 233 ? -36.221 -13.189 45.294 1.00 82.81 233 LYS A N 1
ATOM 1923 C CA . LYS A 1 233 ? -37.040 -14.333 44.938 1.00 82.81 233 LYS A CA 1
ATOM 1924 C C . LYS A 1 233 ? -36.128 -15.499 44.546 1.00 82.81 233 LYS A C 1
ATOM 1926 O O . LYS A 1 233 ? -36.030 -15.794 43.349 1.00 82.81 233 LYS A O 1
ATOM 1931 N N . PRO A 1 234 ? -35.515 -16.147 45.549 1.00 84.31 234 PRO A N 1
ATOM 1932 C CA . PRO A 1 234 ? -34.586 -17.231 45.312 1.00 84.31 234 PRO A CA 1
ATOM 1933 C C . PRO A 1 234 ? -35.164 -18.348 44.453 1.00 84.31 234 PRO A C 1
ATOM 1935 O O . PRO A 1 234 ? -36.383 -18.574 44.427 1.00 84.31 234 PRO A O 1
ATOM 1938 N N . GLN A 1 235 ? -34.272 -19.020 43.735 1.00 85.50 235 GLN A N 1
ATOM 1939 C CA . GLN A 1 235 ? -34.606 -20.201 42.963 1.00 85.50 235 GLN A CA 1
ATOM 1940 C C . GLN A 1 235 ? -35.049 -21.344 43.890 1.00 85.50 235 GLN A C 1
ATOM 1942 O O . GLN A 1 235 ? -34.552 -21.485 45.000 1.00 85.50 235 GLN A O 1
ATOM 1947 N N . ASP A 1 236 ? -36.067 -22.068 43.435 1.00 85.19 236 ASP A N 1
ATOM 1948 C CA . ASP A 1 236 ? -36.670 -23.241 44.075 1.00 85.19 236 ASP A CA 1
ATOM 1949 C C . ASP A 1 236 ? -36.977 -24.197 42.911 1.00 85.19 236 ASP A C 1
ATOM 1951 O O . ASP A 1 236 ? -37.961 -24.020 42.165 1.00 85.19 236 ASP A O 1
ATOM 1955 N N . THR A 1 237 ? -36.008 -25.067 42.628 1.00 83.56 237 THR A N 1
ATOM 1956 C CA . THR A 1 237 ? -35.913 -25.865 41.404 1.00 83.56 237 THR A CA 1
ATOM 1957 C C . THR A 1 237 ? -36.958 -26.979 41.384 1.00 83.56 237 THR A C 1
ATOM 1959 O O . THR A 1 237 ? -37.663 -27.136 40.371 1.00 83.56 237 THR A O 1
ATOM 1962 N N . ASP A 1 238 ? -37.149 -27.685 42.500 1.00 81.56 238 ASP A N 1
ATOM 1963 C CA . ASP A 1 238 ? -38.138 -28.758 42.633 1.00 81.56 238 ASP A CA 1
ATOM 1964 C C . ASP A 1 238 ? -39.543 -28.272 43.076 1.00 81.56 238 ASP A C 1
ATOM 1966 O O . ASP A 1 238 ? -40.543 -28.977 42.870 1.00 81.56 238 ASP A O 1
ATOM 1970 N N . LYS A 1 239 ? -39.660 -27.013 43.528 1.00 86.19 239 LYS A N 1
ATOM 1971 C CA . LYS A 1 239 ? -40.898 -26.340 43.973 1.00 86.19 239 LYS A CA 1
ATOM 1972 C C . LYS A 1 239 ? -41.494 -26.918 45.247 1.00 86.19 239 LYS A C 1
ATOM 1974 O O . LYS A 1 239 ? -42.721 -26.836 45.434 1.00 86.19 239 LYS A O 1
ATOM 1979 N N . ASP A 1 240 ? -40.678 -27.500 46.112 1.00 84.12 240 ASP A N 1
ATOM 1980 C CA . ASP A 1 240 ? -41.111 -27.977 47.421 1.00 84.12 240 ASP A CA 1
ATOM 1981 C C . ASP A 1 240 ? -41.307 -26.829 48.441 1.00 84.12 240 ASP A C 1
ATOM 1983 O O . ASP A 1 240 ? -41.974 -26.998 49.475 1.00 84.12 240 ASP A O 1
ATOM 1987 N N . GLY A 1 241 ? -40.856 -25.620 48.085 1.00 83.56 241 GLY A N 1
ATOM 1988 C CA . GLY A 1 241 ? -40.967 -24.402 48.877 1.00 83.56 241 GLY A CA 1
ATOM 1989 C C . GLY A 1 241 ? -39.730 -24.079 49.713 1.00 83.56 241 GLY A C 1
ATOM 1990 O O . GLY A 1 241 ? -39.827 -23.184 50.567 1.00 83.56 241 GLY A O 1
ATOM 1991 N N . LYS A 1 242 ? -38.626 -24.794 49.493 1.00 85.75 242 LYS A N 1
ATOM 1992 C CA . LYS A 1 242 ? -37.295 -24.544 50.026 1.00 85.75 242 LYS A CA 1
ATOM 1993 C C . LYS A 1 242 ? -36.409 -23.969 48.908 1.00 85.75 242 LYS A C 1
ATOM 1995 O O . LYS A 1 242 ? -36.425 -24.486 47.800 1.00 85.75 242 LYS A O 1
ATOM 2000 N N . PRO A 1 243 ? -35.712 -22.850 49.142 1.00 87.38 243 PRO A N 1
ATOM 2001 C CA . PRO A 1 243 ? -34.752 -22.348 48.169 1.00 87.38 243 PRO A CA 1
ATOM 2002 C C . PRO A 1 243 ? -33.586 -23.314 47.949 1.00 87.38 243 PRO A C 1
ATOM 2004 O O . PRO A 1 243 ? -33.170 -23.963 48.907 1.00 87.38 243 PRO A O 1
ATOM 2007 N N . ASP A 1 244 ? -33.029 -23.309 46.737 1.00 87.38 244 ASP A N 1
ATOM 2008 C CA . ASP A 1 244 ? -31.910 -24.175 46.329 1.00 87.38 244 ASP A CA 1
ATOM 2009 C C . ASP A 1 244 ? -30.700 -24.034 47.279 1.00 87.38 244 ASP A C 1
ATOM 2011 O O . ASP A 1 244 ? -30.181 -25.029 47.752 1.00 87.38 244 ASP A O 1
ATOM 2015 N N . TYR A 1 245 ? -30.338 -22.812 47.697 1.00 86.88 245 TYR A N 1
ATOM 2016 C CA . TYR A 1 245 ? -29.227 -22.563 48.643 1.00 86.88 245 TYR A CA 1
ATOM 2017 C C . TYR A 1 245 ? -29.448 -23.114 50.067 1.00 86.88 245 TYR A C 1
ATOM 2019 O O . TYR A 1 245 ? -28.573 -23.063 50.920 1.00 86.88 245 TYR A O 1
ATOM 2027 N N . GLN A 1 246 ? -30.659 -23.580 50.381 1.00 89.38 246 GLN A N 1
ATOM 2028 C CA . GLN A 1 246 ? -30.926 -24.265 51.644 1.00 89.38 246 GLN A CA 1
ATOM 2029 C C . GLN A 1 246 ? -30.977 -25.779 51.443 1.00 89.38 246 GLN A C 1
ATOM 2031 O O . GLN A 1 246 ? -31.158 -26.504 52.428 1.00 89.38 246 GLN A O 1
ATOM 2036 N N . ASP A 1 247 ? -30.929 -26.276 50.205 1.00 86.25 247 ASP A N 1
ATOM 2037 C CA . ASP A 1 247 ? -31.252 -27.645 49.848 1.00 86.25 247 ASP A CA 1
ATOM 2038 C C . ASP A 1 247 ? -30.130 -28.434 49.186 1.00 86.25 247 ASP A C 1
ATOM 2040 O O . ASP A 1 247 ? -29.858 -28.297 48.007 1.00 86.25 247 ASP A O 1
ATOM 2044 N N . THR A 1 248 ? -29.629 -29.424 49.925 1.00 84.31 248 THR A N 1
ATOM 2045 C CA . THR A 1 248 ? -28.511 -30.280 49.513 1.00 84.31 248 THR A CA 1
ATOM 2046 C C . THR A 1 248 ? -28.785 -31.172 48.289 1.00 84.31 248 THR A C 1
ATOM 2048 O O . THR A 1 248 ? -27.909 -31.953 47.926 1.00 84.31 248 THR A O 1
ATOM 2051 N N . ASP A 1 249 ? -30.006 -31.165 47.741 1.00 84.44 249 ASP A N 1
ATOM 2052 C CA . ASP A 1 249 ? -30.482 -31.922 46.563 1.00 84.44 249 ASP A CA 1
ATOM 2053 C C . ASP A 1 249 ? -31.614 -31.123 45.876 1.00 84.44 249 ASP A C 1
ATOM 2055 O O . ASP A 1 249 ? -32.782 -31.520 45.887 1.00 84.44 249 ASP A O 1
ATOM 2059 N N . SER A 1 250 ? -31.261 -29.960 45.322 1.00 84.12 250 SER A N 1
ATOM 2060 C CA . SER A 1 250 ? -32.170 -28.918 44.816 1.00 84.12 250 SER A CA 1
ATOM 2061 C C . SER A 1 250 ? -33.138 -29.371 43.712 1.00 84.12 250 SER A C 1
ATOM 2063 O O . SER A 1 250 ? -34.187 -28.756 43.497 1.00 84.12 250 SER A O 1
ATOM 2065 N N . ASP A 1 251 ? -32.802 -30.420 42.956 1.00 83.12 251 ASP A N 1
ATOM 2066 C CA . ASP A 1 251 ? -33.673 -30.992 41.921 1.00 83.12 251 ASP A CA 1
ATOM 2067 C C . ASP A 1 251 ? -34.336 -32.320 42.329 1.00 83.12 251 ASP A C 1
ATOM 2069 O O . ASP A 1 251 ? -35.166 -32.857 41.576 1.00 83.12 251 ASP A O 1
ATOM 2073 N N . ASN A 1 252 ? -34.045 -32.787 43.549 1.00 81.50 252 ASN A N 1
ATOM 2074 C CA . ASN A 1 252 ? -34.612 -33.967 44.192 1.00 81.50 252 ASN A CA 1
ATOM 2075 C C . ASN A 1 252 ? -34.426 -35.237 43.348 1.00 81.50 252 ASN A C 1
ATOM 2077 O O . ASN A 1 252 ? -35.303 -36.117 43.285 1.00 81.50 252 ASN A O 1
ATOM 2081 N N . ASP A 1 253 ? -33.299 -35.318 42.638 1.00 81.81 253 ASP A N 1
ATOM 2082 C CA . ASP A 1 253 ? -32.946 -36.456 41.796 1.00 81.81 253 ASP A CA 1
ATOM 2083 C C . ASP A 1 253 ? -32.237 -37.582 42.570 1.00 81.81 253 ASP A C 1
ATOM 2085 O O . ASP A 1 253 ? -32.068 -38.700 42.054 1.00 81.81 253 ASP A O 1
ATOM 2089 N N . GLY A 1 254 ? -31.931 -37.334 43.848 1.00 81.25 254 GLY A N 1
ATOM 2090 C CA . GLY A 1 254 ? -31.313 -38.280 44.764 1.00 81.25 254 GLY A CA 1
ATOM 2091 C C . GLY A 1 254 ? -29.787 -38.261 44.733 1.00 81.25 254 GLY A C 1
ATOM 2092 O O . GLY A 1 254 ? -29.175 -39.195 45.275 1.00 81.25 254 GLY A O 1
ATOM 2093 N N . LYS A 1 255 ? -29.169 -37.255 44.102 1.00 77.88 255 LYS A N 1
ATOM 2094 C CA . LYS A 1 255 ? -27.737 -36.958 44.199 1.00 77.88 255 LYS A CA 1
ATOM 2095 C C . LYS A 1 255 ? -27.538 -35.598 44.872 1.00 77.88 255 LYS A C 1
ATOM 2097 O O . LYS A 1 255 ? -28.189 -34.645 44.481 1.00 77.88 255 LYS A O 1
ATOM 2102 N N . PRO A 1 256 ? -26.614 -35.493 45.842 1.00 79.25 256 PRO A N 1
ATOM 2103 C CA . PRO A 1 256 ? -26.336 -34.210 46.463 1.00 79.25 256 PRO A CA 1
ATOM 2104 C C . PRO A 1 256 ? -25.799 -33.184 45.462 1.00 79.25 256 PRO A C 1
ATOM 2106 O O . PRO A 1 256 ? -24.995 -33.552 44.601 1.00 79.25 256 PRO A O 1
ATOM 2109 N N . ASP A 1 257 ? -26.134 -31.910 45.639 1.00 71.81 257 ASP A N 1
ATOM 2110 C CA . ASP A 1 257 ? -25.659 -30.801 44.802 1.00 71.81 257 ASP A CA 1
ATOM 2111 C C . ASP A 1 257 ? -24.123 -30.734 44.733 1.00 71.81 257 ASP A C 1
ATOM 2113 O O . ASP A 1 257 ? -23.531 -30.641 43.652 1.00 71.81 257 ASP A O 1
ATOM 2117 N N . SER A 1 258 ? -23.440 -30.932 45.860 1.00 71.50 258 SER A N 1
ATOM 2118 C CA . SER A 1 258 ? -21.980 -31.126 45.928 1.00 71.50 258 SER A CA 1
ATOM 2119 C C . SER A 1 258 ? -21.401 -32.213 44.993 1.00 71.50 258 SER A C 1
ATOM 2121 O O . SER A 1 258 ? -20.239 -32.122 44.575 1.00 71.50 258 SER A O 1
ATOM 2123 N N . GLU A 1 259 ? -22.184 -33.237 44.638 1.00 71.00 259 GLU A N 1
ATOM 2124 C CA . GLU A 1 259 ? -21.805 -34.329 43.729 1.00 71.00 259 GLU A CA 1
ATOM 2125 C C . GLU A 1 259 ? -22.413 -34.183 42.321 1.00 71.00 259 GLU A C 1
ATOM 2127 O O . GLU A 1 259 ? -21.965 -34.863 41.388 1.00 71.00 259 GLU A O 1
ATOM 2132 N N . ASP A 1 260 ? -23.386 -33.285 42.141 1.00 65.31 260 ASP A N 1
ATOM 2133 C CA . ASP A 1 260 ? -24.071 -33.050 40.876 1.00 65.31 260 ASP A CA 1
ATOM 2134 C C . ASP A 1 260 ? -23.383 -31.955 40.044 1.00 65.31 260 ASP A C 1
ATOM 2136 O O . ASP A 1 260 ? -23.589 -30.751 40.197 1.00 65.31 260 ASP A O 1
ATOM 2140 N N . THR A 1 261 ? -22.520 -32.372 39.114 1.00 53.12 261 THR A N 1
ATOM 2141 C CA . THR A 1 261 ? -21.858 -31.455 38.172 1.00 53.12 261 THR A CA 1
ATOM 2142 C C . THR A 1 261 ? -22.738 -31.028 36.993 1.00 53.12 261 THR A C 1
ATOM 2144 O O . THR A 1 261 ? -22.265 -30.287 36.125 1.00 53.12 261 THR A O 1
ATOM 2147 N N . ASP A 1 262 ? -23.989 -31.486 36.923 1.00 45.22 262 ASP A N 1
ATOM 2148 C CA . ASP A 1 262 ? -24.860 -31.348 35.757 1.00 45.22 262 ASP A CA 1
ATOM 2149 C C . ASP A 1 262 ? -25.936 -30.250 35.936 1.00 45.22 262 ASP A C 1
ATOM 2151 O O . ASP A 1 262 ? -26.940 -30.248 35.230 1.00 45.22 262 ASP A O 1
ATOM 2155 N N . GLY A 1 263 ? -25.700 -29.245 36.790 1.00 44.81 263 GLY A N 1
ATOM 2156 C CA . GLY A 1 263 ? -26.643 -28.134 37.016 1.00 44.81 263 GLY A CA 1
ATOM 2157 C C . GLY A 1 263 ? -26.279 -26.784 36.384 1.00 44.81 263 GLY A C 1
ATOM 2158 O O . GLY A 1 263 ? -27.134 -26.123 35.795 1.00 44.81 263 GLY A O 1
ATOM 2159 N N . MET A 1 264 ? -25.008 -26.369 36.417 1.00 37.06 264 MET A N 1
ATOM 2160 C CA . MET A 1 264 ? -24.603 -25.043 35.927 1.00 37.06 264 MET A CA 1
ATOM 2161 C C . MET A 1 264 ? -23.662 -25.166 34.733 1.00 37.06 264 MET A C 1
ATOM 2163 O O . MET A 1 264 ? -22.438 -25.070 34.838 1.00 37.06 264 MET A O 1
ATOM 2167 N N . LYS A 1 265 ? -24.238 -25.337 33.536 1.00 36.50 265 LYS A N 1
ATOM 2168 C CA . LYS A 1 265 ? -23.482 -24.998 32.328 1.00 36.50 265 LYS A CA 1
ATOM 2169 C C . LYS A 1 265 ? -23.139 -23.507 32.420 1.00 36.50 265 LYS A C 1
ATOM 2171 O O . LYS A 1 265 ? -24.074 -22.701 32.444 1.00 36.50 265 LYS A O 1
ATOM 2176 N N . PRO A 1 266 ? -21.853 -23.095 32.405 1.00 33.72 266 PRO A N 1
ATOM 2177 C CA . PRO A 1 266 ? -21.542 -21.716 32.051 1.00 33.72 266 PRO A CA 1
ATOM 2178 C C . PRO A 1 266 ? -22.266 -21.419 30.737 1.00 33.72 266 PRO A C 1
ATOM 2180 O O . PRO A 1 266 ? -22.379 -22.314 29.897 1.00 33.72 266 PRO A O 1
ATOM 2183 N N . ILE A 1 267 ? -22.797 -20.206 30.571 1.00 39.28 267 ILE A N 1
ATOM 2184 C CA . ILE A 1 267 ? -23.486 -19.793 29.343 1.00 39.28 267 ILE A CA 1
ATOM 2185 C C . ILE A 1 267 ? -22.498 -19.927 28.172 1.00 39.28 267 ILE A C 1
ATOM 2187 O O . ILE A 1 267 ? -21.781 -18.993 27.814 1.00 39.28 267 ILE A O 1
ATOM 2191 N N . GLU A 1 268 ? -22.433 -21.115 27.579 1.00 34.62 268 GLU A N 1
ATOM 2192 C CA . GLU A 1 268 ? -21.729 -21.380 26.344 1.00 34.62 268 GLU A CA 1
ATOM 2193 C C . GLU A 1 268 ? -22.608 -20.802 25.248 1.00 34.62 268 GLU A C 1
ATOM 2195 O O . GLU A 1 268 ? -23.584 -21.405 24.801 1.00 34.62 268 GLU A O 1
ATOM 2200 N N . ILE A 1 269 ? -22.270 -19.587 24.821 1.00 40.62 269 ILE A N 1
ATOM 2201 C CA . ILE A 1 269 ? -22.741 -19.064 23.545 1.00 40.62 269 ILE A CA 1
ATOM 2202 C C . ILE A 1 269 ? -22.295 -20.090 22.499 1.00 40.62 269 ILE A C 1
ATOM 2204 O O . ILE A 1 269 ? -21.097 -20.227 22.236 1.00 40.62 269 ILE A O 1
ATOM 2208 N N . SER A 1 270 ? -23.248 -20.838 21.937 1.00 43.97 270 SER A N 1
ATOM 2209 C CA . SER A 1 270 ? -22.956 -21.815 20.891 1.00 43.97 270 SER A CA 1
ATOM 2210 C C . SER A 1 270 ? -22.216 -21.126 19.743 1.00 43.97 270 SER A C 1
ATOM 2212 O O . SER A 1 270 ? -22.344 -19.915 19.523 1.00 43.97 270 SER A O 1
ATOM 2214 N N . LYS A 1 271 ? -21.421 -21.873 18.975 1.00 46.59 271 LYS A N 1
ATOM 2215 C CA . LYS A 1 271 ? -20.750 -21.300 17.802 1.00 46.59 271 LYS A CA 1
ATOM 2216 C C . LYS A 1 271 ? -21.777 -20.673 16.849 1.00 46.59 271 LYS A C 1
ATOM 2218 O O . LYS A 1 271 ? -21.508 -19.621 16.270 1.00 46.59 271 LYS A O 1
ATOM 2223 N N . GLU A 1 272 ? -22.970 -21.260 16.764 1.00 50.94 272 GLU A N 1
ATOM 2224 C CA . GLU A 1 272 ? -24.110 -20.712 16.037 1.00 50.94 272 GLU A CA 1
ATOM 2225 C C . GLU A 1 272 ? -24.607 -19.378 16.619 1.00 50.94 272 GLU A C 1
ATOM 2227 O O . GLU A 1 272 ? -24.904 -18.459 15.853 1.00 50.94 272 GLU A O 1
ATOM 2232 N N . ASP A 1 273 ? -24.653 -19.217 17.943 1.00 47.28 273 ASP A N 1
ATOM 2233 C CA . ASP A 1 273 ? -25.053 -17.966 18.599 1.00 47.28 273 ASP A CA 1
ATOM 2234 C C . ASP A 1 273 ? -23.993 -16.870 18.455 1.00 47.28 273 ASP A C 1
ATOM 2236 O O . ASP A 1 273 ? -24.335 -15.711 18.204 1.00 47.28 273 ASP A O 1
ATOM 2240 N N . ALA A 1 274 ? -22.706 -17.224 18.506 1.00 48.06 274 ALA A N 1
ATOM 2241 C CA . ALA A 1 274 ? -21.608 -16.302 18.227 1.00 48.06 274 ALA A CA 1
ATOM 2242 C C . ALA A 1 274 ? -21.640 -15.837 16.762 1.00 48.06 274 ALA A C 1
ATOM 2244 O O . ALA A 1 274 ? -21.481 -14.649 16.473 1.00 48.06 274 ALA A O 1
ATOM 2245 N N . GLU A 1 275 ? -21.914 -16.747 15.825 1.00 52.81 275 GLU A N 1
ATOM 2246 C CA . GLU A 1 275 ? -22.095 -16.426 14.408 1.00 52.81 275 GLU A CA 1
ATOM 2247 C C . GLU A 1 275 ? -23.355 -15.583 14.165 1.00 52.81 275 GLU A C 1
ATOM 2249 O O . GLU A 1 275 ? -23.331 -14.649 13.354 1.00 52.81 275 GLU A O 1
ATOM 2254 N N . ARG A 1 276 ? -24.439 -15.841 14.905 1.00 58.00 276 ARG A N 1
ATOM 2255 C CA . ARG A 1 276 ? -25.677 -15.052 14.869 1.00 58.00 276 ARG A CA 1
ATOM 2256 C C . ARG A 1 276 ? -25.455 -13.636 15.400 1.00 58.00 276 ARG A C 1
ATOM 2258 O O . ARG A 1 276 ? -25.905 -12.687 14.758 1.00 58.00 276 ARG A O 1
ATOM 2265 N N . LEU A 1 277 ? -24.700 -13.476 16.486 1.00 49.41 277 LEU A N 1
ATOM 2266 C CA . LEU A 1 277 ? -24.265 -12.184 17.031 1.00 49.41 277 LEU A CA 1
ATOM 2267 C C . LEU A 1 277 ? -23.349 -11.434 16.058 1.00 49.41 277 LEU A C 1
ATOM 2269 O O . LEU A 1 277 ? -23.580 -10.263 15.765 1.00 49.41 277 LEU A O 1
ATOM 2273 N N . LEU A 1 278 ? -22.364 -12.114 15.469 1.00 55.22 278 LEU A N 1
ATOM 2274 C CA . LEU A 1 278 ? -21.484 -11.553 14.437 1.00 55.22 278 LEU A CA 1
ATOM 2275 C C . LEU A 1 278 ? -22.253 -11.097 13.192 1.00 55.22 278 LEU A C 1
ATOM 2277 O O . LEU A 1 278 ? -21.890 -10.097 12.564 1.00 55.22 278 LEU A O 1
ATOM 2281 N N . LYS A 1 279 ? -23.313 -11.818 12.822 1.00 68.00 279 LYS A N 1
ATOM 2282 C CA . LYS A 1 279 ? -24.205 -11.444 11.724 1.00 68.00 279 LYS A CA 1
ATOM 2283 C C . LYS A 1 279 ? -25.069 -10.238 12.094 1.00 68.00 279 LYS A C 1
ATOM 2285 O O . LYS A 1 279 ? -25.131 -9.298 11.306 1.00 68.00 279 LYS A O 1
ATOM 2290 N N . MET A 1 280 ? -25.656 -10.222 13.292 1.00 56.03 280 MET A N 1
ATOM 2291 C CA . MET A 1 280 ? -26.420 -9.077 13.802 1.00 56.03 280 MET A CA 1
ATOM 2292 C C . MET A 1 280 ? -25.562 -7.809 13.865 1.00 56.03 280 MET A C 1
ATOM 2294 O O . MET A 1 280 ? -26.013 -6.757 13.425 1.00 56.03 280 MET A O 1
ATOM 2298 N N . LEU A 1 281 ? -24.303 -7.911 14.304 1.00 54.94 281 LEU A N 1
ATOM 2299 C CA . LEU A 1 281 ? -23.359 -6.789 14.345 1.00 54.94 281 LEU A CA 1
ATOM 2300 C C . LEU A 1 281 ? -23.017 -6.254 12.950 1.00 54.94 281 LEU A C 1
ATOM 2302 O O . LEU A 1 281 ? -22.989 -5.043 12.745 1.00 54.94 281 LEU A O 1
ATOM 2306 N N . ARG A 1 282 ? -22.795 -7.133 11.963 1.00 64.50 282 ARG A N 1
ATOM 2307 C CA . ARG A 1 282 ? -22.569 -6.707 10.569 1.00 64.50 282 ARG A CA 1
ATOM 2308 C C . ARG A 1 282 ? -23.797 -6.032 9.966 1.00 64.50 282 ARG A C 1
ATOM 2310 O O . ARG A 1 282 ? -23.667 -5.019 9.283 1.00 64.50 282 ARG A O 1
ATOM 2317 N N . GLU A 1 283 ? -24.983 -6.577 10.216 1.00 69.88 283 GLU A N 1
ATOM 2318 C CA . GLU A 1 283 ? -26.241 -6.003 9.734 1.00 69.88 283 GLU A CA 1
ATOM 2319 C C . GLU A 1 283 ? -26.551 -4.657 10.400 1.00 69.88 283 GLU A C 1
ATOM 2321 O O . GLU A 1 283 ? -27.031 -3.742 9.730 1.00 69.88 283 GLU A O 1
ATOM 2326 N N . ASP A 1 284 ? -26.240 -4.506 11.688 1.00 65.19 284 ASP A N 1
ATOM 2327 C CA . ASP A 1 284 ? -26.414 -3.249 12.414 1.00 65.19 284 ASP A CA 1
ATOM 2328 C C . ASP A 1 284 ? -25.409 -2.181 11.961 1.00 65.19 284 ASP A C 1
ATOM 2330 O O . ASP A 1 284 ? -25.787 -1.031 11.723 1.00 65.19 284 ASP A O 1
ATOM 2334 N N . GLN A 1 285 ? -24.155 -2.566 11.694 1.00 51.38 285 GLN A N 1
ATOM 2335 C CA . GLN A 1 285 ? -23.171 -1.681 11.062 1.00 51.38 285 GLN A CA 1
ATOM 2336 C C . GLN A 1 285 ? -23.634 -1.204 9.682 1.00 51.38 285 GLN A C 1
ATOM 2338 O O . GLN A 1 285 ? -23.554 -0.009 9.387 1.00 51.38 285 GLN A O 1
ATOM 2343 N N . GLN A 1 286 ? -24.171 -2.104 8.856 1.00 66.88 286 GLN A N 1
ATOM 2344 C CA . GLN A 1 286 ? -24.690 -1.763 7.531 1.00 66.88 286 GLN A CA 1
ATOM 2345 C C . GLN A 1 286 ? -25.911 -0.831 7.627 1.00 66.88 286 GLN A C 1
ATOM 2347 O O . GLN A 1 286 ? -25.950 0.203 6.963 1.00 66.88 286 GLN A O 1
ATOM 2352 N N . LYS A 1 287 ? -26.873 -1.130 8.512 1.00 70.56 287 LYS A N 1
ATOM 2353 C CA . LYS A 1 287 ? -28.047 -0.271 8.764 1.00 70.56 287 LYS A CA 1
ATOM 2354 C C . LYS A 1 287 ? -27.653 1.104 9.288 1.00 70.56 287 LYS A C 1
ATOM 2356 O O . LYS A 1 287 ? -28.294 2.099 8.944 1.00 70.56 287 LYS A O 1
ATOM 2361 N N . THR A 1 288 ? -26.617 1.169 10.114 1.00 54.94 288 THR A N 1
ATOM 2362 C CA . THR A 1 288 ? -26.088 2.424 10.650 1.00 54.94 288 THR A CA 1
ATOM 2363 C C . THR A 1 288 ? -25.423 3.244 9.547 1.00 54.94 288 THR A C 1
ATOM 2365 O O . THR A 1 288 ? -25.723 4.429 9.408 1.00 54.94 288 THR A O 1
ATOM 2368 N N . LEU A 1 289 ? -24.616 2.614 8.688 1.00 58.06 289 LEU A N 1
ATOM 2369 C CA . LEU A 1 289 ? -24.060 3.232 7.477 1.00 58.06 289 LEU A CA 1
ATOM 2370 C C . LEU A 1 289 ? -25.159 3.774 6.550 1.00 58.06 289 LEU A C 1
ATOM 2372 O O . LEU A 1 289 ? -25.079 4.921 6.103 1.00 58.06 289 LEU A O 1
ATOM 2376 N N . ASP A 1 290 ? -26.212 2.994 6.316 1.00 72.62 290 ASP A N 1
ATOM 2377 C CA . ASP A 1 290 ? -27.332 3.385 5.459 1.00 72.62 290 ASP A CA 1
ATOM 2378 C C . ASP A 1 290 ? -28.149 4.537 6.064 1.00 72.62 290 ASP A C 1
ATOM 2380 O O . ASP A 1 290 ? -28.525 5.469 5.348 1.00 72.62 290 ASP A O 1
ATOM 2384 N N . LYS A 1 291 ? -28.385 4.538 7.386 1.00 67.88 291 LYS A N 1
ATOM 2385 C CA . LYS A 1 291 ? -29.026 5.663 8.092 1.00 67.88 291 LYS A CA 1
ATOM 2386 C C . LYS A 1 291 ? -28.194 6.938 7.985 1.00 67.88 291 LYS A C 1
ATOM 2388 O O . LYS A 1 291 ? -28.740 7.975 7.612 1.00 67.88 291 LYS A O 1
ATOM 2393 N N . VAL A 1 292 ? -26.886 6.854 8.229 1.00 61.72 292 VAL A N 1
ATOM 2394 C CA . VAL A 1 292 ? -25.964 7.996 8.119 1.00 61.72 292 VAL A CA 1
ATOM 2395 C C . VAL A 1 292 ? -25.945 8.553 6.692 1.00 61.72 292 VAL A C 1
ATOM 2397 O O . VAL A 1 292 ? -25.982 9.769 6.501 1.00 61.72 292 VAL A O 1
ATOM 2400 N N . ASN A 1 293 ? -25.934 7.693 5.672 1.00 63.03 293 ASN A N 1
ATOM 2401 C CA . ASN A 1 293 ? -25.981 8.129 4.275 1.00 63.03 293 ASN A CA 1
ATOM 2402 C C . ASN A 1 293 ? -27.327 8.784 3.923 1.00 63.03 293 ASN A C 1
ATOM 2404 O O . ASN A 1 293 ? -27.351 9.849 3.306 1.00 63.03 293 ASN A O 1
ATOM 2408 N N . LYS A 1 294 ? -28.445 8.226 4.397 1.00 70.38 294 LYS A N 1
ATOM 2409 C CA . LYS A 1 294 ? -29.794 8.774 4.180 1.00 70.38 294 LYS A CA 1
ATOM 2410 C C . LYS A 1 294 ? -30.016 10.112 4.897 1.00 70.38 294 LYS A C 1
ATOM 2412 O O . LYS A 1 294 ? -30.730 10.976 4.388 1.00 70.38 294 LYS A O 1
ATOM 2417 N N . GLU A 1 295 ? -29.405 10.318 6.062 1.00 62.06 295 GLU A N 1
ATOM 2418 C CA . GLU A 1 295 ? -29.410 11.609 6.763 1.00 62.06 295 GLU A CA 1
ATOM 2419 C C . GLU A 1 295 ? -28.547 12.657 6.056 1.00 62.06 295 GLU A C 1
ATOM 2421 O O . GLU A 1 295 ? -28.977 13.805 5.919 1.00 62.06 295 GLU A O 1
ATOM 2426 N N . LYS A 1 296 ? -27.388 12.265 5.509 1.00 54.50 296 LYS A N 1
ATOM 2427 C CA . LYS A 1 296 ? -26.573 13.142 4.654 1.00 54.50 296 LYS A CA 1
ATOM 2428 C C . LYS A 1 296 ? -27.328 13.577 3.397 1.00 54.50 296 LYS A C 1
ATOM 2430 O O . LYS A 1 296 ? -27.306 14.757 3.061 1.00 54.50 296 LYS A O 1
ATOM 2435 N N . GLU A 1 297 ? -28.049 12.673 2.736 1.00 55.19 297 GLU A N 1
ATOM 2436 C CA . GLU A 1 297 ? -28.872 13.007 1.564 1.00 55.19 297 GLU A CA 1
ATOM 2437 C C . GLU A 1 297 ? -30.021 13.971 1.898 1.00 55.19 297 GLU A C 1
ATOM 2439 O O . GLU A 1 297 ? -30.288 14.911 1.143 1.00 55.19 297 GLU A O 1
ATOM 2444 N N . LYS A 1 298 ? -30.679 13.791 3.052 1.00 59.75 298 LYS A N 1
ATOM 2445 C CA . LYS A 1 298 ? -31.700 14.730 3.549 1.00 59.75 298 LYS A CA 1
ATOM 2446 C C . LYS A 1 298 ? -31.103 16.102 3.868 1.00 59.75 298 LYS A C 1
ATOM 2448 O O . LYS A 1 298 ? -31.682 17.114 3.484 1.00 59.75 298 LYS A O 1
ATOM 2453 N N . ALA A 1 299 ? -29.935 16.148 4.508 1.00 48.91 299 ALA A N 1
ATOM 2454 C CA . ALA A 1 299 ? -29.240 17.394 4.834 1.00 48.91 299 ALA A CA 1
ATOM 2455 C C . ALA A 1 299 ? -28.779 18.173 3.586 1.00 48.91 299 ALA A C 1
ATOM 2457 O O . ALA A 1 299 ? -28.743 19.403 3.610 1.00 48.91 299 ALA A O 1
ATOM 2458 N N . VAL A 1 300 ? -28.466 17.479 2.485 1.00 50.84 300 VAL A N 1
ATOM 2459 C CA . VAL A 1 300 ? -28.115 18.101 1.196 1.00 50.84 300 VAL A CA 1
ATOM 2460 C C . VAL A 1 300 ? -29.345 18.689 0.496 1.00 50.84 300 VAL A C 1
ATOM 2462 O O . VAL A 1 300 ? -29.265 19.810 -0.001 1.00 50.84 300 VAL A O 1
ATOM 2465 N N . LYS A 1 301 ? -30.498 18.004 0.513 1.00 49.50 301 LYS A N 1
ATOM 2466 C CA . LYS A 1 301 ? -31.745 18.522 -0.090 1.00 49.50 301 LYS A CA 1
ATOM 2467 C C . LYS A 1 301 ? -32.315 19.750 0.628 1.00 49.50 301 LYS A C 1
ATOM 2469 O O . LYS A 1 301 ? -32.918 20.595 -0.012 1.00 49.50 301 LYS A O 1
ATOM 2474 N N . ILE A 1 302 ? -32.088 19.891 1.934 1.00 52.59 302 ILE A N 1
ATOM 2475 C CA . ILE A 1 302 ? -32.571 21.050 2.711 1.00 52.59 302 ILE A CA 1
ATOM 2476 C C . ILE A 1 302 ? -31.784 22.337 2.380 1.00 52.59 302 ILE A C 1
ATOM 2478 O O . ILE A 1 302 ? -32.262 23.439 2.637 1.00 52.59 302 ILE A O 1
ATOM 2482 N N . LYS A 1 303 ? -30.585 22.229 1.786 1.00 49.75 303 LYS A N 1
ATOM 2483 C CA . LYS A 1 303 ? -29.721 23.381 1.480 1.00 49.75 303 LYS A CA 1
ATOM 2484 C C . LYS A 1 303 ? -29.926 24.014 0.094 1.00 49.75 303 LYS A C 1
ATOM 2486 O O . LYS A 1 303 ? -29.254 25.010 -0.159 1.00 49.75 303 LYS A O 1
ATOM 2491 N N . SER A 1 304 ? -30.809 23.505 -0.776 1.00 50.41 304 SER A N 1
ATOM 2492 C CA . SER A 1 304 ? -31.029 24.107 -2.110 1.00 50.41 304 SER A CA 1
ATOM 2493 C C . SER A 1 304 ? -32.218 25.059 -2.226 1.00 50.41 304 SER A C 1
ATOM 2495 O O . SER A 1 304 ? -32.275 25.784 -3.209 1.00 50.41 304 SER A O 1
ATOM 2497 N N . ASP A 1 305 ? -33.120 25.129 -1.242 1.00 53.53 305 ASP A N 1
ATOM 2498 C CA . ASP A 1 305 ? -34.395 25.852 -1.410 1.00 53.53 305 ASP A CA 1
ATOM 2499 C C . ASP A 1 305 ? -34.452 27.149 -0.594 1.00 53.53 305 ASP A C 1
ATOM 2501 O O . ASP A 1 305 ? -35.400 27.428 0.142 1.00 53.53 305 ASP A O 1
ATOM 2505 N N . LYS A 1 306 ? -33.415 27.975 -0.735 1.00 48.94 306 LYS A N 1
ATOM 2506 C CA . LYS A 1 306 ? -33.566 29.420 -0.551 1.00 48.94 306 LYS A CA 1
ATOM 2507 C C . LYS A 1 306 ? -33.040 30.129 -1.785 1.00 48.94 306 LYS A C 1
ATOM 2509 O O . LYS A 1 306 ? -31.920 30.630 -1.797 1.00 48.94 306 LYS A O 1
ATOM 2514 N N . ASP A 1 307 ? -33.916 30.141 -2.786 1.00 50.78 307 ASP A N 1
ATOM 2515 C CA . ASP A 1 307 ? -34.117 31.299 -3.646 1.00 50.78 307 ASP A CA 1
ATOM 2516 C C . ASP A 1 307 ? -34.268 32.547 -2.768 1.00 50.78 307 ASP A C 1
ATOM 2518 O O . ASP A 1 307 ? -35.204 32.670 -1.969 1.00 50.78 307 ASP A O 1
ATOM 2522 N N . TRP A 1 308 ? -33.309 33.448 -2.913 1.00 56.25 308 TRP A N 1
ATOM 2523 C CA . TRP A 1 308 ? -33.506 34.890 -2.922 1.00 56.25 308 TRP A CA 1
ATOM 2524 C C . TRP A 1 308 ? -32.375 35.515 -3.736 1.00 56.25 308 TRP A C 1
ATOM 2526 O O . TRP A 1 308 ? -31.224 35.031 -3.627 1.00 56.25 308 TRP A O 1
#

Sequence (308 aa):
MAMKQWIFIILMITACSVFSQYERKYINKGTEYYNKGDFKEAERYYRLALEEKPGSFEASYNIANSLYKQGEYEKATEHYNSMLENSNSKPNLARIYHDLGNCYLQVKKLDESIEAYKNALRNKPDDKDTKYNLTFAQRLKKQQEQQQQQQQQQQQQQQQQNQQQNNENQNKNNQNKDYDDKDGDGIPDEVEKGKNKQKPSDTDKDGKPDYDDQDADNDGRPDEYEAGPDPQKPQDTDKDGKPDYQDTDSDNDGKPDSEDTDGMKPIEISKEDAERLLKMLREDQQKTLDKVNKEKEKAVKIKSDKDW

=== Feature glossary ===
Feature key, reading from the visual/contextual features back to the raw sequence:

Rendered structure images. Structure images are PyMOL renders from six orthogonal camera directions. Cartoon representation draws helices as coils and strands as arrows; sticks shows the backbone as bonds; surface shows the solvent-excluded envelope. Rainbow coloring maps sequence position to hue (blue→red, N→C); chain coloring assigns a distinct color per polypeptide.

Contact-map, Ramachandran, and PAE plots. Three diagnostic plots accompany the record. The Cα contact map visualizes the tertiary structure as a 2D adjacency matrix (8 Å cutoff, sequence-local contacts suppressed). The Ramachandran plot shows the distribution of backbone (φ, ψ) torsions, with points in the α and β basins reflecting secondary structure content. The PAE plot shows AlphaFold's inter-residue confidence as a color matrix.

InterPro / GO / CATH / organism. The annotation block draws on four external resources. InterPro: which protein families and domains the sequence belongs to. GO: standardized terms for what the protein does, what process it participates in, and where in the cell it acts. CATH: which structural fold it has in the CATH hierarchy. Organism: the species of origin.

Nearest PDB structures. Structural nearest neighbors (via Foldseek easy-search vs the PDB). Reported per hit: target PDB id, E-value, and alignment TM-score. A TM-score above ~0.5 is the conventional threshold for 'same fold'.

Predicted aligned error. Predicted aligned error is AlphaFold's pairwise confidence. Unlike pLDDT (per-residue), PAE is per-residue-pair and captures whether two parts of the structure are correctly placed relative to each other. Units are ångströms of expected positional error.

Solvent-accessible surface area. SASA measures how much of the protein is reachable by solvent. It is computed by rolling a water-sized probe over the atomic surface and summing the exposed area (Å²). Per-residue SASA distinguishes core (buried, low SASA) from surface (exposed, high SASA) residues; total SASA is a whole-molecule size measure.

B-factor. Crystallographic B-factors measure how much each atom's electron density is smeared out, in Å². They rise in mobile loops and surface residues and fall in the buried interior. In AlphaFold models this column is repurposed to hold pLDDT instead.

pLDDT. For AlphaFold models, the B-factor field carries pLDDT — the model's own estimate of local accuracy on a 0–100 scale. Regions with pLDDT<50 should be treated as essentially unmodeled; they often correspond to intrinsically disordered segments.

Backbone torsions (φ/ψ). φ (phi) and ψ (psi) are the two rotatable backbone dihedrals per residue: φ is the C(i-1)–N–Cα–C torsion, ψ is the N–Cα–C–N(i+1) torsion, both in degrees on (−180°, 180°]. α-helical residues cluster near (−60°, −45°); β-strand residues near (−120°, +130°). A Ramachandran plot is simply a scatter of (φ, ψ) for every residue.

Radius of gyration, Cα contacts, bounding box. Radius of gyration (Rg) is the root-mean-square distance of Cα atoms from their centroid — a single number for overall size and compactness. A globular domain of N residues has Rg ≈ 2.2·N^0.38 Å; an extended or disordered chain has a much larger Rg. The Cα contact count is the number of residue pairs whose Cα atoms are within 8 Å and are more than four positions apart in sequence — a standard proxy for tertiary packing density. The bounding box is the smallest axis-aligned box enclosing all Cα atoms.

Secondary structure (3-state, P-SEA). Three-state secondary structure (P-SEA) collapses the eight DSSP classes into helix (a), strand (b), and coil (c). P-SEA assigns these from Cα geometry alone — distances and angles — without requiring backbone oxygens, so it works on any Cα trace.

Secondary structure (8-state, DSSP). Secondary structure is the local, repeating backbone conformation. DSSP classifies it into eight states by reading the hydrogen-bond network: three helix types (H, G, I), two β types (E, B), two non-regular types (T, S), and unstructured coil (-).

Foldseek 3Di. The Foldseek 3Di string encodes local tertiary geometry as a 20-letter alphabet — one character per residue — derived from the relative positions of nearby Cα atoms. Unlike the amino-acid sequence, 3Di is a direct function of the 3D structure, so two proteins with the same fold have similar 3Di strings even at low sequence identity.

mmCIF coordinates. Structure coordinates are given as an mmCIF _atom_site loop: one row per atom with element, residue name, chain id, sequence number, and x/y/z position in Å. Only the four main-chain atoms per residue are included here; side chains are omitted to keep the record compact.

Sequence. This is the polypeptide sequence — one letter per residue, N-terminus first. Length ranges from a few dozen residues for small domains to over a thousand for large multi-domain proteins.